Protein AF-A0A9W9IZ95-F1 (afdb_monomer_lite)

Organism: NCBI:txid2972119

Secondary structure (DSSP, 8-state):
-PPP--------PPPSS--S-PPPPTT-EEEEEEGGGHHHHHB-SSSB-HHHHHHHHHHHHHHSSPPEEEEESGGGGGEEE-TT-SSSEEEE-SSTT-SS-SEEEE-GGGGGGGGTSSS-EEEEEP-TT--S-HHHHHHHHHHHH-SS----EE-----S-TT-TT-S--GGGTTTTTTTTT-----EEEEEEEEE--SSPPPTT--HHHHGGGTTS-THHHHHHHHHHHGGG---EEEEEEEEEETT--TTTTSSHHHHHHHHHHHHHH--SEEEEEE-TT-TT-S--SS--TT-----

Sequence (300 aa):
MQLPYYTCPNTIPVPSSLKNSSPVPNDLQSISIEFSYFPDYAGNNSRPNEFSKNLLRNLKSLTGVAPKVRVGGTSKDHATYFPDQEENVKLFYQNPTDDQPIQINYRPTFFESYHTLGEIKFLHGLNMNQNSSIQQLQDSATEKACHGSFPGFMAPSFVLLDFIDSMTWTAEDLPNLGYDKDDLTKELCFHNYMRVNEPPLPPAQLDLQDFDKSHKNWDFAQQIKRAENLAYLDLPYMLGELNSIANQGVNGETDVFGDALWLVDFSLWAAVHRLQFHQGLNYRYASWQTIESKELPPTT

pLDDT: mean 77.94, std 16.83, range [34.84, 96.44]

Foldseek 3Di:
DDDDDDDPPDDDDDDPDDDPDDDQQLQQPAAEEEQLCLCLLAPFPVDGLVVNLVVQVVSCVVSVHGHAYEYHDPQQLQEDEDAPDDDQKDFACPDPPDPHGNHMYHHLRSLRSLVRNPPHAYAYEHNPPDPPPVVVVCCSCPVRNDPPDHPDYDPDDDPDDPPPVPDPDDPLCCVVVCVCVPVRDAAAEAADEQEEPDPPDDPLPPQLVVVVVPPPPGPCVVVVVVCVSCVVSVHFYEHQEYAHYHPLDDPSHQLDVSRVVVVVVCSVVSSGNHYHYYAYALRSNHPDHSDDNVPDHNDD

Structure (mmCIF, N/CA/C/O backbone):
data_AF-A0A9W9IZ95-F1
#
_entry.id   AF-A0A9W9IZ95-F1
#
loop_
_atom_site.group_PDB
_atom_site.id
_atom_site.type_symbol
_atom_site.label_atom_id
_atom_site.label_alt_id
_atom_site.label_comp_id
_atom_site.label_asym_id
_atom_site.label_entity_id
_atom_site.label_seq_id
_atom_site.pdbx_PDB_ins_code
_atom_site.Cartn_x
_atom_site.Cartn_y
_atom_site.Cartn_z
_atom_site.occupancy
_atom_site.B_iso_or_equiv
_atom_site.auth_seq_id
_atom_site.auth_comp_id
_atom_site.auth_asym_id
_atom_site.auth_atom_id
_atom_site.pdbx_PDB_model_num
ATOM 1 N N . MET A 1 1 ? -12.481 15.303 -43.414 1.00 40.97 1 MET A N 1
ATOM 2 C CA . MET A 1 1 ? -11.036 15.400 -43.128 1.00 40.97 1 MET A CA 1
ATOM 3 C C . MET A 1 1 ? -10.628 14.053 -42.553 1.00 40.97 1 MET A C 1
ATOM 5 O O . MET A 1 1 ? -11.126 13.693 -41.498 1.00 40.97 1 MET A O 1
ATOM 9 N N . GLN A 1 2 ? -9.898 13.246 -43.321 1.00 39.38 2 GLN A N 1
ATOM 10 C CA . GLN A 1 2 ? -9.546 11.867 -42.972 1.00 39.38 2 GLN A CA 1
ATOM 11 C C . GLN A 1 2 ? -8.163 11.908 -42.315 1.00 39.38 2 GLN A C 1
ATOM 13 O O . GLN A 1 2 ? -7.230 12.432 -42.921 1.00 39.38 2 GLN A O 1
ATOM 18 N N . LEU A 1 3 ? -8.056 11.464 -41.060 1.00 39.03 3 LEU A N 1
ATOM 19 C CA . LEU A 1 3 ? -6.774 11.421 -40.354 1.00 39.03 3 LEU A CA 1
ATOM 20 C C . LEU A 1 3 ? -5.816 10.486 -41.116 1.00 39.03 3 LEU A C 1
ATOM 22 O O . LEU A 1 3 ? -6.253 9.418 -41.555 1.00 39.03 3 LEU A O 1
ATOM 26 N N . PRO A 1 4 ? -4.543 10.867 -41.316 1.00 49.12 4 PRO A N 1
ATOM 27 C CA . PRO A 1 4 ? -3.592 10.018 -42.016 1.00 49.12 4 PRO A CA 1
ATOM 28 C C . PRO A 1 4 ? -3.339 8.742 -41.206 1.00 49.12 4 PRO A C 1
ATOM 30 O O . PRO A 1 4 ? -3.101 8.787 -40.000 1.00 49.12 4 PRO A O 1
ATOM 33 N N . TYR A 1 5 ? -3.389 7.596 -41.883 1.00 48.56 5 TYR A N 1
ATOM 34 C CA . TYR A 1 5 ? -2.965 6.319 -41.321 1.00 48.56 5 TYR A CA 1
ATOM 35 C C . TYR A 1 5 ? -1.455 6.376 -41.072 1.00 48.56 5 TYR A C 1
ATOM 37 O O . TYR A 1 5 ? -0.665 6.373 -42.015 1.00 48.56 5 TYR A O 1
ATOM 45 N N . TYR A 1 6 ? -1.050 6.433 -39.806 1.00 48.28 6 TYR A N 1
ATOM 46 C CA . TYR A 1 6 ? 0.344 6.242 -39.427 1.00 48.28 6 TYR A CA 1
ATOM 47 C C . TYR A 1 6 ? 0.697 4.764 -39.615 1.00 48.28 6 TYR A C 1
ATOM 49 O O . TYR A 1 6 ? 0.296 3.907 -38.832 1.00 48.28 6 TYR A O 1
ATOM 57 N N . THR A 1 7 ? 1.438 4.444 -40.673 1.00 54.19 7 THR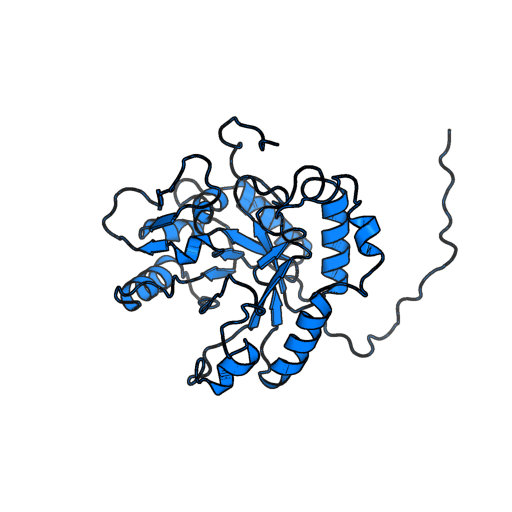 A N 1
ATOM 58 C CA . THR A 1 7 ? 2.093 3.140 -40.804 1.00 54.19 7 THR A CA 1
ATOM 59 C C . THR A 1 7 ? 3.298 3.129 -39.873 1.00 54.19 7 THR A C 1
ATOM 61 O O . THR A 1 7 ? 4.237 3.887 -40.105 1.00 54.19 7 THR A O 1
ATOM 64 N N . CYS A 1 8 ? 3.278 2.304 -38.822 1.00 56.25 8 CYS A N 1
ATOM 65 C CA . CYS A 1 8 ? 4.437 2.094 -37.953 1.00 56.25 8 CYS A CA 1
ATOM 66 C C . CYS A 1 8 ? 5.504 1.311 -38.748 1.00 56.25 8 CYS A C 1
ATOM 68 O O . CYS A 1 8 ? 5.294 0.125 -39.005 1.00 56.25 8 CYS A O 1
ATOM 70 N N . PRO A 1 9 ? 6.610 1.935 -39.207 1.00 63.16 9 PRO A N 1
ATOM 71 C CA . PRO A 1 9 ? 7.516 1.310 -40.179 1.00 63.16 9 PRO A CA 1
ATOM 72 C C . PRO A 1 9 ? 8.413 0.233 -39.559 1.00 63.16 9 PRO A C 1
ATOM 74 O O . PRO A 1 9 ? 9.017 -0.556 -40.277 1.00 63.16 9 PRO A O 1
ATOM 77 N N . ASN A 1 10 ? 8.506 0.208 -38.228 1.00 64.12 10 ASN A N 1
ATOM 78 C CA . ASN A 1 10 ? 9.440 -0.622 -37.485 1.00 64.12 10 ASN A CA 1
ATOM 79 C C . ASN A 1 10 ? 8.663 -1.577 -36.582 1.00 64.12 10 ASN A C 1
ATOM 81 O O . ASN A 1 10 ? 8.294 -1.237 -35.460 1.00 64.12 10 ASN A O 1
ATOM 85 N N . THR A 1 11 ? 8.417 -2.790 -37.065 1.00 64.44 11 THR A N 1
ATOM 86 C CA . THR A 1 11 ? 7.970 -3.882 -36.200 1.00 64.44 11 THR A CA 1
ATOM 87 C C . THR A 1 11 ? 9.149 -4.343 -35.350 1.00 64.44 11 THR A C 1
ATOM 89 O O . THR A 1 11 ? 10.143 -4.825 -35.894 1.00 64.44 11 THR A O 1
ATOM 92 N N . ILE A 1 12 ? 9.045 -4.216 -34.027 1.00 66.56 12 ILE A N 1
ATOM 93 C CA . ILE A 1 12 ? 9.986 -4.849 -33.099 1.00 66.56 12 ILE A CA 1
ATOM 94 C C . ILE A 1 12 ? 9.599 -6.335 -33.026 1.00 66.56 12 ILE A C 1
ATOM 96 O O . ILE A 1 12 ? 8.486 -6.639 -32.590 1.00 66.56 12 ILE A O 1
ATOM 100 N N . PRO A 1 13 ? 10.445 -7.272 -33.492 1.00 68.94 13 PRO A N 1
ATOM 101 C CA . PRO A 1 13 ? 10.114 -8.688 -33.448 1.00 68.94 13 PRO A CA 1
ATOM 102 C C . PRO A 1 13 ? 10.057 -9.147 -31.991 1.00 68.94 13 PRO A C 1
ATOM 104 O O . PRO A 1 13 ? 11.040 -9.033 -31.260 1.00 68.94 13 PRO A O 1
ATOM 107 N N . VAL A 1 14 ? 8.911 -9.685 -31.572 1.00 68.81 14 VAL A N 1
ATOM 108 C CA . VAL A 1 14 ? 8.784 -10.330 -30.262 1.00 68.81 14 VAL A CA 1
ATOM 109 C C . VAL A 1 14 ? 9.614 -11.618 -30.301 1.00 68.81 14 VAL A C 1
ATOM 111 O O . VAL A 1 14 ? 9.361 -12.464 -31.166 1.00 68.81 14 VAL A O 1
ATOM 114 N N . PRO A 1 15 ? 10.620 -11.790 -29.423 1.00 70.62 15 PRO A N 1
ATOM 115 C CA . PRO A 1 15 ? 11.413 -13.010 -29.391 1.00 70.62 15 PRO A CA 1
ATOM 116 C C . PRO A 1 15 ? 10.514 -14.234 -29.184 1.00 70.62 15 PRO A C 1
ATOM 118 O O . PRO A 1 15 ? 9.674 -14.250 -28.290 1.00 70.62 15 PRO A O 1
ATOM 121 N N . SER A 1 16 ? 10.713 -15.285 -29.980 1.00 71.88 16 SER A N 1
ATOM 122 C CA . SER A 1 16 ? 9.948 -16.539 -29.870 1.00 71.88 16 SER A CA 1
ATOM 123 C C . SER A 1 16 ? 10.271 -17.349 -28.608 1.00 71.88 16 SER A C 1
ATOM 125 O O . SER A 1 16 ? 9.578 -18.313 -28.295 1.00 71.88 16 SER A O 1
ATOM 127 N N . SER A 1 17 ? 11.325 -16.967 -27.885 1.00 67.62 17 SER A N 1
ATOM 128 C CA . SER A 1 17 ? 11.739 -17.563 -26.619 1.00 67.62 17 SER A CA 1
ATOM 129 C C . SER A 1 17 ? 12.183 -16.469 -25.655 1.00 67.62 17 SER A C 1
ATOM 131 O O . SER A 1 17 ? 13.046 -15.658 -26.008 1.00 67.62 17 SER A O 1
ATOM 133 N N . LEU A 1 18 ? 11.653 -16.493 -24.433 1.00 63.94 18 LEU A N 1
ATOM 134 C CA . LEU A 1 18 ? 12.140 -15.668 -23.333 1.00 63.94 18 LEU A CA 1
ATOM 135 C C . LEU A 1 18 ? 13.576 -16.094 -23.005 1.00 63.94 18 LEU A C 1
ATOM 137 O O . LEU A 1 18 ? 13.821 -17.244 -22.642 1.00 63.94 18 LEU A O 1
ATOM 141 N N . LYS A 1 19 ? 14.539 -15.186 -23.165 1.00 58.09 19 LYS A N 1
ATOM 142 C CA . LYS A 1 19 ? 15.903 -15.381 -22.667 1.00 58.09 19 LYS A CA 1
ATOM 143 C C . LYS A 1 19 ? 16.041 -14.541 -21.400 1.00 58.09 19 LYS A C 1
ATOM 145 O O . LYS A 1 19 ? 16.017 -13.322 -21.489 1.00 58.09 19 LYS A O 1
ATOM 150 N N . ASN A 1 20 ? 16.189 -15.203 -20.254 1.00 68.19 20 ASN A N 1
ATOM 151 C CA . ASN A 1 20 ? 16.540 -14.598 -18.961 1.00 68.19 20 ASN A CA 1
ATOM 152 C C . ASN A 1 20 ? 15.495 -13.657 -18.318 1.00 68.19 20 ASN A C 1
ATOM 154 O O . ASN A 1 20 ? 15.885 -12.706 -17.650 1.00 68.19 20 ASN A O 1
ATOM 158 N N . SER A 1 21 ? 14.190 -13.908 -18.470 1.00 69.69 21 SER A N 1
ATOM 159 C CA . SER A 1 21 ? 13.146 -13.122 -17.787 1.00 69.69 21 SER A CA 1
ATOM 160 C C . SER A 1 21 ? 12.197 -14.004 -16.979 1.00 69.69 21 SER A C 1
ATOM 162 O O . SER A 1 21 ? 11.698 -15.008 -17.496 1.00 69.69 21 SER A O 1
ATOM 164 N N . SER A 1 22 ? 11.897 -13.595 -15.749 1.00 76.38 22 SER A N 1
ATOM 165 C CA . SER A 1 22 ? 10.848 -14.211 -14.936 1.00 76.38 22 SER A CA 1
ATOM 166 C C . SER A 1 22 ? 9.458 -13.794 -15.431 1.00 76.38 22 SER A C 1
ATOM 168 O O . SER A 1 22 ? 9.299 -12.675 -15.926 1.00 76.38 22 SER A O 1
ATOM 170 N N . PRO A 1 23 ? 8.434 -14.655 -15.307 1.00 84.12 23 PRO A N 1
ATOM 171 C CA . PRO A 1 23 ? 7.055 -14.248 -15.543 1.00 84.12 23 PRO A CA 1
ATOM 172 C C . PRO A 1 23 ? 6.659 -13.111 -14.600 1.00 84.12 23 PRO A C 1
ATOM 174 O O . PRO A 1 23 ? 6.890 -13.196 -13.393 1.00 84.12 23 PRO A O 1
ATOM 177 N N . VAL A 1 24 ? 6.029 -12.073 -15.147 1.00 87.94 24 VAL A N 1
ATOM 178 C CA . VAL A 1 24 ? 5.420 -11.009 -14.345 1.00 87.94 24 VAL A CA 1
ATOM 179 C C . VAL A 1 24 ? 4.176 -11.578 -13.651 1.00 87.94 24 VAL A C 1
ATOM 181 O O . VAL A 1 24 ? 3.313 -12.127 -14.343 1.00 87.94 24 VAL A O 1
ATOM 184 N N . PRO A 1 25 ? 4.051 -11.477 -12.316 1.00 90.81 25 PRO A N 1
ATOM 185 C CA . PRO A 1 25 ? 2.865 -11.952 -11.612 1.00 90.81 25 PRO A CA 1
ATOM 186 C C . PRO A 1 25 ? 1.595 -11.221 -12.061 1.00 90.81 25 PRO A C 1
ATOM 188 O O . PRO A 1 25 ? 1.593 -10.006 -12.257 1.00 90.81 25 PRO A O 1
ATOM 191 N N . ASN A 1 26 ? 0.479 -11.946 -12.167 1.00 92.81 26 ASN A N 1
ATOM 192 C CA . ASN A 1 26 ? -0.814 -11.371 -12.570 1.00 92.81 26 ASN A CA 1
ATOM 193 C C . ASN A 1 26 ? -1.348 -10.323 -11.577 1.00 92.81 26 ASN A C 1
ATOM 195 O O . ASN A 1 26 ? -2.236 -9.542 -11.903 1.00 92.81 26 ASN A O 1
ATOM 199 N N . ASP A 1 27 ? -0.818 -10.308 -10.361 1.00 92.50 27 ASP A N 1
ATOM 200 C CA . ASP A 1 27 ? -1.132 -9.358 -9.306 1.00 92.50 27 ASP A CA 1
ATOM 201 C C . ASP A 1 27 ? 0.012 -8.355 -9.054 1.00 92.50 27 ASP A C 1
ATOM 203 O O . ASP A 1 27 ? 0.060 -7.747 -7.979 1.00 92.50 27 ASP A O 1
ATOM 207 N N . LEU A 1 28 ? 0.892 -8.145 -10.055 1.00 94.00 28 LEU A N 1
ATOM 208 C CA . LEU A 1 28 ? 1.919 -7.092 -10.064 1.00 94.00 28 LEU A CA 1
ATOM 209 C C . LEU A 1 28 ? 1.314 -5.761 -9.614 1.00 94.00 28 LEU A C 1
ATOM 211 O O . LEU A 1 28 ? 1.854 -5.113 -8.724 1.00 94.00 28 LEU A O 1
ATOM 215 N N . GLN A 1 29 ? 0.176 -5.395 -10.208 1.00 93.75 29 GLN A N 1
ATOM 216 C CA . GLN A 1 29 ? -0.601 -4.220 -9.834 1.00 93.75 29 GLN A CA 1
ATOM 217 C C . GLN A 1 29 ? -1.400 -4.515 -8.568 1.00 93.75 29 GLN A C 1
ATOM 219 O O . GLN A 1 29 ? -2.372 -5.270 -8.581 1.00 93.75 29 GLN A O 1
ATOM 224 N N . SER A 1 30 ? -0.969 -3.932 -7.461 1.00 95.44 30 SER A N 1
ATOM 225 C CA . SER A 1 30 ? -1.592 -4.042 -6.148 1.00 95.44 30 SER A CA 1
ATOM 226 C C . SER A 1 30 ? -1.729 -2.649 -5.522 1.00 95.44 30 SER A C 1
ATOM 228 O O . SER A 1 30 ? -1.262 -1.654 -6.076 1.00 95.44 30 SER A O 1
ATOM 230 N N . ILE A 1 31 ? -2.398 -2.559 -4.374 1.00 95.94 31 ILE A N 1
ATOM 231 C CA . ILE A 1 31 ? -2.765 -1.275 -3.765 1.00 95.94 31 ILE A CA 1
ATOM 232 C C . ILE A 1 31 ? -2.175 -1.168 -2.359 1.00 95.94 31 ILE A C 1
ATOM 234 O O . ILE A 1 31 ? -2.140 -2.145 -1.613 1.00 95.94 31 ILE A O 1
ATOM 238 N N . SER A 1 32 ? -1.741 0.031 -1.987 1.00 96.44 32 SER A N 1
ATOM 239 C CA . SER A 1 32 ? -1.389 0.405 -0.618 1.00 96.44 32 SER A CA 1
ATOM 240 C C . SER A 1 32 ? -2.342 1.508 -0.156 1.00 96.44 32 SER A C 1
ATOM 242 O O . SER A 1 32 ? -2.584 2.443 -0.902 1.00 96.44 32 SER A O 1
ATOM 244 N N . ILE A 1 33 ? -2.915 1.407 1.039 1.00 95.81 33 ILE A N 1
ATOM 245 C CA . ILE A 1 33 ? -3.888 2.357 1.591 1.00 95.81 33 ILE A CA 1
ATOM 246 C C . ILE A 1 33 ? -3.366 2.855 2.938 1.00 95.81 33 ILE A C 1
ATOM 248 O O . ILE A 1 33 ? -2.926 2.061 3.776 1.00 95.81 33 ILE A O 1
ATOM 252 N N . GLU A 1 34 ? -3.417 4.168 3.137 1.00 93.50 34 GLU A N 1
ATOM 253 C CA . GLU A 1 34 ? -3.138 4.816 4.419 1.00 93.50 34 GLU A CA 1
ATOM 254 C C . GLU A 1 34 ? -4.033 4.233 5.534 1.00 93.50 34 GLU A C 1
ATOM 256 O O . GLU A 1 34 ? -5.249 4.103 5.377 1.00 93.50 34 GLU A O 1
ATOM 261 N N . PHE A 1 35 ? -3.442 3.871 6.671 1.00 93.31 35 PHE A N 1
ATOM 262 C CA . PHE A 1 35 ? -4.102 3.174 7.776 1.00 93.31 35 PHE A CA 1
ATOM 263 C C . PHE A 1 35 ? -5.296 3.971 8.299 1.00 93.31 35 PHE A C 1
ATOM 265 O O . PHE A 1 35 ? -6.367 3.400 8.513 1.00 93.31 35 PHE A O 1
ATOM 272 N N . SER A 1 36 ? -5.127 5.288 8.464 1.00 91.56 36 SER A N 1
ATOM 273 C CA . SER A 1 36 ? -6.182 6.209 8.910 1.00 91.56 36 SER A CA 1
ATOM 274 C C . SER A 1 36 ? -7.424 6.181 8.016 1.00 91.56 36 SER A C 1
ATOM 276 O O . SER A 1 36 ? -8.533 6.319 8.528 1.00 91.56 36 SER A O 1
ATOM 278 N N . TYR A 1 37 ? -7.241 5.963 6.711 1.00 92.94 37 TYR A N 1
ATOM 279 C CA . TYR A 1 37 ? -8.291 6.039 5.695 1.00 92.94 37 TYR A CA 1
ATOM 280 C C . TYR A 1 37 ? -8.810 4.670 5.249 1.00 92.94 37 TYR A C 1
ATOM 282 O O . TYR A 1 37 ? -9.738 4.587 4.444 1.00 92.94 37 TYR A O 1
ATOM 290 N N . PHE A 1 38 ? -8.257 3.568 5.761 1.00 95.06 38 PHE A N 1
ATOM 291 C CA . PHE A 1 38 ? -8.682 2.234 5.342 1.00 95.06 38 PHE A CA 1
ATOM 292 C C . PHE A 1 38 ? -10.191 1.974 5.538 1.00 95.06 38 PHE A C 1
ATOM 294 O O . PHE A 1 38 ? -10.817 1.478 4.596 1.00 95.06 38 PHE A O 1
ATOM 301 N N . PRO A 1 39 ? -10.827 2.365 6.663 1.00 94.00 39 PRO A N 1
ATOM 302 C CA . PRO A 1 39 ? -12.274 2.225 6.816 1.00 94.00 39 PRO A CA 1
ATOM 303 C C . PRO A 1 39 ? -13.094 3.075 5.840 1.00 94.00 39 PRO A C 1
ATOM 305 O O . PRO A 1 39 ? -14.204 2.678 5.499 1.00 94.00 39 PRO A O 1
ATOM 308 N N . ASP A 1 40 ? -12.576 4.203 5.349 1.00 93.56 40 ASP A N 1
ATOM 309 C CA . ASP A 1 40 ? -13.249 4.991 4.307 1.00 93.56 40 ASP A CA 1
ATOM 310 C C . ASP A 1 40 ? -13.192 4.266 2.955 1.00 93.56 40 ASP A C 1
ATOM 312 O O . ASP A 1 40 ? -14.168 4.220 2.200 1.00 93.56 40 ASP A O 1
ATOM 316 N N . TYR A 1 41 ? -12.047 3.644 2.658 1.00 95.25 41 TYR A N 1
ATOM 317 C CA . TYR A 1 41 ? -11.854 2.854 1.444 1.00 95.25 41 TYR A CA 1
ATOM 318 C C . TYR A 1 41 ? -12.656 1.559 1.433 1.00 95.25 41 TYR A C 1
ATOM 320 O O . TYR A 1 41 ? -13.194 1.191 0.390 1.00 95.25 41 TYR A O 1
ATOM 328 N N . ALA A 1 42 ? -12.747 0.870 2.563 1.00 95.19 42 ALA A N 1
ATOM 329 C CA . ALA A 1 42 ? -13.352 -0.450 2.654 1.00 95.19 42 ALA A CA 1
ATOM 330 C C . ALA A 1 42 ? -14.805 -0.428 3.154 1.00 95.19 42 ALA A C 1
ATOM 332 O O . ALA A 1 42 ? -15.601 -1.302 2.796 1.00 95.19 42 ALA A O 1
ATOM 333 N N . GLY A 1 43 ? -15.184 0.564 3.954 1.00 93.31 43 GLY A N 1
ATOM 334 C CA . GLY A 1 43 ? -16.422 0.540 4.724 1.00 93.31 43 GLY A CA 1
ATOM 335 C C . GLY A 1 43 ? -16.366 -0.473 5.871 1.00 93.31 43 GLY A C 1
ATOM 336 O O . GLY A 1 43 ? -15.299 -0.872 6.325 1.00 93.31 43 GLY A O 1
ATOM 337 N N . ASN A 1 44 ? -17.533 -0.907 6.342 1.00 92.19 44 ASN A N 1
ATOM 338 C CA . ASN A 1 44 ? -17.665 -1.916 7.401 1.00 92.19 44 ASN A CA 1
ATOM 339 C C . ASN A 1 44 ? -18.712 -2.978 7.033 1.00 92.19 44 ASN A C 1
ATOM 341 O O . ASN A 1 44 ? -19.337 -2.884 5.977 1.00 92.19 44 ASN A O 1
ATOM 345 N N . ASN A 1 45 ? -18.948 -3.968 7.898 1.00 91.06 45 ASN A N 1
ATOM 346 C CA . ASN A 1 45 ? -19.844 -5.088 7.578 1.00 91.06 45 ASN A CA 1
ATOM 347 C C . ASN A 1 45 ? -21.284 -4.651 7.257 1.00 91.06 45 ASN A C 1
ATOM 349 O O . ASN A 1 45 ? -21.963 -5.293 6.459 1.00 91.06 45 ASN A O 1
ATOM 353 N N . SER A 1 46 ? -21.757 -3.563 7.870 1.00 94.12 46 SER A N 1
ATOM 354 C CA . SER A 1 46 ? -23.114 -3.041 7.644 1.00 94.12 46 SER A CA 1
ATOM 355 C C . SER A 1 46 ? -23.202 -2.094 6.445 1.00 94.12 46 SER A C 1
ATOM 357 O O . SER A 1 46 ? -24.267 -1.949 5.848 1.00 94.12 46 SER A O 1
ATOM 359 N N . ARG A 1 47 ? -22.104 -1.408 6.114 1.00 92.56 47 ARG A N 1
ATOM 360 C CA . ARG A 1 47 ? -22.004 -0.434 5.020 1.00 92.56 47 ARG A CA 1
ATOM 361 C C . ARG A 1 47 ? -20.671 -0.624 4.288 1.00 92.56 47 ARG A C 1
ATOM 363 O O . ARG A 1 47 ? -19.761 0.186 4.479 1.00 92.56 47 ARG A O 1
ATOM 370 N N . PRO A 1 48 ? -20.523 -1.703 3.501 1.00 93.62 48 PRO A N 1
ATOM 371 C CA . PRO A 1 48 ? -19.321 -1.920 2.709 1.00 93.62 48 PRO A CA 1
ATOM 372 C C . PRO A 1 48 ? -19.203 -0.848 1.621 1.00 93.62 48 PRO A C 1
ATOM 374 O O . PRO A 1 48 ? -20.207 -0.403 1.058 1.00 93.62 48 PRO A O 1
ATOM 377 N N . ASN A 1 49 ? -17.976 -0.449 1.290 1.00 94.06 49 ASN A N 1
ATOM 378 C CA . ASN A 1 49 ? -17.734 0.443 0.163 1.00 94.06 49 ASN A CA 1
ATOM 379 C C . ASN A 1 49 ? -17.795 -0.354 -1.152 1.00 94.06 49 ASN A C 1
ATOM 381 O O . ASN A 1 49 ? -16.801 -0.908 -1.631 1.00 94.06 49 ASN A O 1
ATOM 385 N N . GLU A 1 50 ? -18.992 -0.430 -1.735 1.00 93.50 50 GLU A N 1
ATOM 386 C CA . GLU A 1 50 ? -19.224 -1.189 -2.968 1.00 93.50 50 GLU A CA 1
ATOM 387 C C . GLU A 1 50 ? -18.460 -0.616 -4.173 1.00 93.50 50 GLU A C 1
ATOM 389 O O . GLU A 1 50 ? -18.121 -1.368 -5.085 1.00 93.50 50 GLU A O 1
ATOM 394 N N . PHE A 1 51 ? -18.11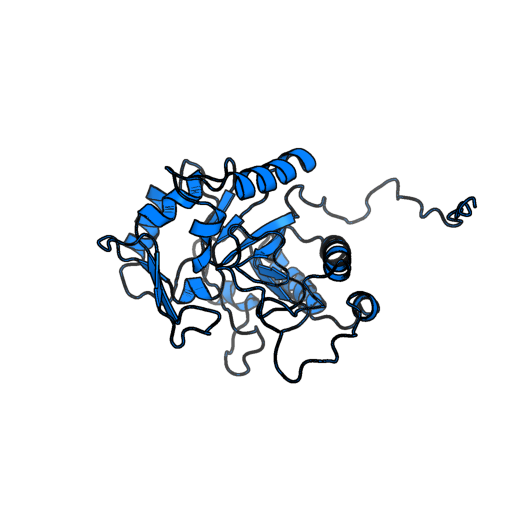8 0.676 -4.173 1.00 92.62 51 PHE A N 1
ATOM 395 C CA . PHE A 1 51 ? -17.307 1.271 -5.235 1.00 92.62 51 PHE A CA 1
ATOM 396 C C . PHE A 1 51 ? -15.880 0.707 -5.235 1.00 92.62 51 PHE A C 1
ATOM 398 O O . PHE A 1 51 ? -15.465 0.114 -6.234 1.00 92.62 51 PHE A O 1
ATOM 405 N N . SER A 1 52 ? -15.171 0.778 -4.103 1.00 94.81 52 SER A N 1
ATOM 406 C CA . SER A 1 52 ? -13.826 0.196 -3.963 1.00 94.81 52 SER A CA 1
ATOM 407 C C . SER A 1 52 ? -13.821 -1.306 -4.241 1.00 94.81 52 SER A C 1
ATOM 409 O O . SER A 1 52 ? -12.969 -1.816 -4.969 1.00 94.81 52 SER A O 1
ATOM 411 N N . LYS A 1 53 ? -14.812 -2.033 -3.715 1.00 94.75 53 LYS A N 1
ATOM 412 C CA . LYS A 1 53 ? -14.966 -3.474 -3.949 1.00 94.75 53 LYS A CA 1
ATOM 413 C C . LYS A 1 53 ? -15.140 -3.804 -5.433 1.00 94.75 53 LYS A C 1
ATOM 415 O O . LYS A 1 53 ? -14.543 -4.762 -5.924 1.00 94.75 53 LYS A O 1
ATOM 420 N N . ASN A 1 54 ? -15.942 -3.026 -6.163 1.00 94.81 54 ASN A N 1
ATOM 421 C CA . ASN A 1 54 ? -16.145 -3.220 -7.598 1.00 94.81 54 ASN A CA 1
ATOM 422 C C . ASN A 1 54 ? -14.874 -2.910 -8.402 1.00 94.81 54 ASN A C 1
ATOM 424 O O . ASN A 1 54 ? -14.540 -3.678 -9.303 1.00 94.81 54 ASN A O 1
ATOM 428 N N . LEU A 1 55 ? -14.132 -1.856 -8.048 1.00 93.88 55 LEU A N 1
ATOM 429 C CA . LEU A 1 55 ? -12.846 -1.532 -8.678 1.00 93.88 55 LEU A CA 1
ATOM 430 C C . LEU A 1 55 ? -11.833 -2.675 -8.531 1.00 93.88 55 LEU A C 1
ATOM 432 O O . LEU A 1 55 ? -11.289 -3.156 -9.526 1.00 93.88 55 LEU A O 1
ATOM 436 N N . LEU A 1 56 ? -11.636 -3.177 -7.310 1.00 94.69 56 LEU A N 1
ATOM 437 C CA . LEU A 1 56 ? -10.707 -4.282 -7.060 1.00 94.69 56 LEU A CA 1
ATOM 438 C C . LEU A 1 56 ? -11.164 -5.587 -7.737 1.00 94.69 56 LEU A C 1
ATOM 440 O O . LEU A 1 56 ? -10.342 -6.349 -8.252 1.00 94.69 56 LEU A O 1
ATOM 444 N N . ARG A 1 57 ? -12.481 -5.836 -7.813 1.00 95.56 57 ARG A N 1
ATOM 445 C CA . ARG A 1 57 ? -13.036 -6.974 -8.565 1.00 95.56 57 ARG A CA 1
ATOM 446 C C . ARG A 1 57 ? -12.775 -6.858 -10.069 1.00 95.56 57 ARG A C 1
ATOM 448 O O . ARG A 1 57 ? -12.538 -7.881 -10.716 1.00 95.56 57 ARG A O 1
ATOM 455 N N . ASN A 1 58 ? -12.800 -5.652 -10.632 1.00 95.00 58 ASN A N 1
ATOM 456 C CA . ASN A 1 58 ? -12.485 -5.444 -12.046 1.00 95.00 58 ASN A CA 1
ATOM 457 C C . ASN A 1 58 ? -11.026 -5.807 -12.342 1.00 95.00 58 ASN A C 1
ATOM 459 O O . ASN A 1 58 ? -10.777 -6.505 -13.322 1.00 95.00 58 ASN A O 1
ATOM 463 N N . LEU A 1 59 ? -10.086 -5.449 -11.458 1.00 93.31 59 LEU A N 1
ATOM 464 C CA . LEU A 1 59 ? -8.686 -5.877 -11.578 1.00 93.31 59 LEU A CA 1
ATOM 465 C C . LEU A 1 59 ? -8.564 -7.407 -11.575 1.00 93.31 59 LEU A C 1
ATOM 467 O O . LEU A 1 59 ? -7.986 -7.964 -12.504 1.00 93.31 59 LEU A O 1
ATOM 471 N N . LYS A 1 60 ? -9.213 -8.097 -10.622 1.00 95.31 60 LYS A N 1
ATOM 472 C CA . LYS A 1 60 ? -9.273 -9.574 -10.607 1.00 95.31 60 LYS A CA 1
ATOM 473 C C . LYS A 1 60 ? -9.826 -10.143 -11.915 1.00 95.31 60 LYS A C 1
ATOM 475 O O . LYS A 1 60 ? -9.334 -11.154 -12.403 1.00 95.31 60 LYS A O 1
ATOM 480 N N . SER A 1 61 ? -10.864 -9.522 -12.469 1.00 96.38 61 SER A N 1
ATOM 481 C CA . SER A 1 61 ? -11.509 -9.995 -13.701 1.00 96.38 61 SER A CA 1
ATOM 482 C C . SER A 1 61 ? -10.603 -9.838 -14.925 1.00 96.38 61 SER A C 1
ATOM 484 O O . SER A 1 61 ? -10.676 -10.653 -15.839 1.00 96.38 61 SER A O 1
ATOM 486 N N . LEU A 1 62 ? -9.740 -8.817 -14.931 1.00 94.81 62 LEU A N 1
ATOM 487 C CA . LEU A 1 62 ? -8.786 -8.550 -16.009 1.00 94.81 62 LEU A CA 1
ATOM 488 C C . LEU A 1 62 ? -7.537 -9.433 -15.924 1.00 94.81 62 LEU A C 1
ATOM 490 O O . LEU A 1 62 ? -7.061 -9.909 -16.951 1.00 94.81 62 LEU A O 1
ATOM 494 N N . THR A 1 63 ? -7.003 -9.659 -14.724 1.00 93.94 63 THR A N 1
ATOM 495 C CA . THR A 1 63 ? -5.724 -10.368 -14.540 1.00 93.94 63 THR A CA 1
ATOM 496 C C . THR A 1 63 ? -5.889 -11.829 -14.108 1.00 93.94 63 THR A C 1
ATOM 498 O O . THR A 1 63 ? -4.928 -12.599 -14.089 1.00 93.94 63 THR A O 1
ATOM 501 N N . GLY A 1 64 ? -7.103 -12.240 -13.738 1.00 95.31 64 GLY A N 1
ATOM 502 C CA . GLY A 1 64 ? -7.416 -13.563 -13.197 1.00 95.31 64 GLY A CA 1
ATOM 503 C C . GLY A 1 64 ? -7.047 -13.750 -11.720 1.00 95.31 64 GLY A C 1
ATOM 504 O O . GLY A 1 64 ? -7.446 -14.749 -11.123 1.00 95.31 64 GLY A O 1
ATOM 505 N N . VAL A 1 65 ? -6.326 -12.803 -11.106 1.00 94.44 65 VAL A N 1
ATOM 506 C CA . VAL A 1 65 ? -5.895 -12.858 -9.701 1.00 94.44 65 VAL A CA 1
ATOM 507 C C . VAL A 1 65 ? -6.242 -11.541 -9.017 1.00 94.44 65 VAL A C 1
ATOM 509 O O . VAL A 1 65 ? -6.033 -10.466 -9.566 1.00 94.44 65 VAL A O 1
ATOM 512 N N . ALA A 1 66 ? -6.802 -11.611 -7.811 1.00 94.44 66 ALA A N 1
ATOM 513 C CA . ALA A 1 66 ? -7.096 -10.410 -7.040 1.00 94.44 66 ALA A CA 1
ATOM 514 C C . ALA A 1 66 ? -5.808 -9.656 -6.666 1.00 94.44 66 ALA A C 1
ATOM 516 O O . ALA A 1 66 ? -4.832 -10.304 -6.277 1.00 94.44 66 ALA A O 1
ATOM 517 N N . PRO A 1 67 ? -5.802 -8.310 -6.715 1.00 94.62 67 PRO A N 1
ATOM 518 C CA . PRO A 1 67 ? -4.691 -7.542 -6.171 1.00 94.62 67 PRO A CA 1
ATOM 519 C C . PRO A 1 67 ? -4.563 -7.791 -4.662 1.00 94.62 67 PRO A C 1
ATOM 521 O O . PRO A 1 67 ? -5.537 -8.132 -3.980 1.00 94.62 67 PRO A O 1
ATOM 524 N N . LYS A 1 68 ? -3.363 -7.571 -4.120 1.00 93.25 68 LYS A N 1
ATOM 525 C CA . LYS A 1 68 ? -3.180 -7.461 -2.668 1.00 93.25 68 LYS A CA 1
ATOM 526 C C . LYS A 1 68 ? -3.421 -6.020 -2.222 1.00 93.25 68 LYS A C 1
ATOM 528 O O . LYS A 1 68 ? -3.148 -5.084 -2.974 1.00 93.25 68 LYS A O 1
ATOM 533 N N . VAL A 1 69 ? -3.895 -5.849 -0.990 1.00 94.19 69 VAL A N 1
ATOM 534 C CA . VAL A 1 69 ? -4.061 -4.534 -0.357 1.00 94.19 69 VAL A CA 1
ATOM 535 C C . VAL A 1 69 ? -3.168 -4.439 0.872 1.00 94.19 69 VAL A C 1
ATOM 537 O O . VAL A 1 69 ? -3.334 -5.187 1.831 1.00 94.19 69 VAL A O 1
ATOM 540 N N . ARG A 1 70 ? -2.226 -3.503 0.876 1.00 93.88 70 ARG A N 1
ATOM 541 C CA . ARG A 1 70 ? -1.437 -3.168 2.063 1.00 93.88 70 ARG A CA 1
ATOM 542 C C . ARG A 1 70 ? -2.102 -2.026 2.815 1.00 93.88 70 ARG A C 1
ATOM 544 O O . ARG A 1 70 ? -2.470 -1.034 2.207 1.00 93.88 70 ARG A O 1
ATOM 551 N N . VAL A 1 71 ? -2.253 -2.162 4.126 1.00 93.12 71 VAL A N 1
ATOM 552 C CA . VAL A 1 71 ? -2.817 -1.140 5.017 1.00 93.12 71 VAL A CA 1
ATOM 553 C C . VAL A 1 71 ? -1.697 -0.646 5.921 1.00 93.12 71 VAL A C 1
ATOM 555 O O . VAL A 1 71 ? -1.167 -1.417 6.723 1.00 93.12 71 VAL A O 1
ATOM 558 N N . GLY A 1 72 ? -1.287 0.609 5.756 1.00 91.19 72 GLY A N 1
ATOM 559 C CA . GLY A 1 72 ? -0.081 1.134 6.394 1.00 91.19 72 GLY A CA 1
ATOM 560 C C . GLY A 1 72 ? 0.091 2.636 6.203 1.00 91.19 72 GLY A C 1
ATOM 561 O O . GLY A 1 72 ? -0.790 3.396 6.566 1.00 91.19 72 GLY A O 1
ATOM 562 N N . GLY A 1 73 ? 1.225 3.062 5.659 1.00 88.12 73 GLY A N 1
ATOM 563 C CA . GLY A 1 73 ? 1.592 4.470 5.539 1.00 88.12 73 GLY A CA 1
ATOM 564 C C . GLY A 1 73 ? 2.115 5.009 6.862 1.00 88.12 73 GLY A C 1
ATOM 565 O O . GLY A 1 73 ? 2.193 4.277 7.856 1.00 88.12 73 GLY A O 1
ATOM 566 N N . THR A 1 74 ? 2.492 6.281 6.869 1.00 85.19 74 THR A N 1
ATOM 567 C CA . THR A 1 74 ? 3.013 6.955 8.064 1.00 85.19 74 THR A CA 1
ATOM 568 C C . THR A 1 74 ? 1.996 6.943 9.203 1.00 85.19 74 THR A C 1
ATOM 570 O O . THR A 1 74 ? 2.362 6.797 10.366 1.00 85.19 74 THR A O 1
ATOM 573 N N . SER A 1 75 ? 0.698 7.021 8.890 1.00 86.62 75 SER A N 1
ATOM 574 C CA . SER A 1 75 ? -0.374 7.069 9.891 1.00 86.62 75 SER A CA 1
ATOM 575 C C . SER A 1 75 ? -0.407 5.845 10.813 1.00 86.62 75 SER A C 1
ATOM 577 O O . SER A 1 75 ? -0.769 5.955 11.987 1.00 86.62 75 SER A O 1
ATOM 579 N N . LYS A 1 76 ? 0.028 4.679 10.323 1.00 86.12 76 LYS A N 1
ATOM 580 C CA . LYS A 1 76 ? 0.145 3.459 11.127 1.00 86.12 76 LYS A CA 1
ATOM 581 C C . LYS A 1 76 ? 1.093 3.645 12.311 1.00 86.12 76 LYS A C 1
ATOM 583 O O . LYS A 1 76 ? 0.797 3.135 13.385 1.00 86.12 76 LYS A O 1
ATOM 588 N N . ASP A 1 77 ? 2.189 4.384 12.164 1.00 82.44 77 ASP A N 1
ATOM 589 C CA . ASP A 1 77 ? 3.165 4.568 13.249 1.00 82.44 77 ASP A CA 1
ATOM 590 C C . ASP A 1 77 ? 2.591 5.425 14.398 1.00 82.44 77 ASP A C 1
ATOM 592 O O . ASP A 1 77 ? 3.099 5.428 15.521 1.00 82.44 77 ASP A O 1
ATOM 596 N N . HIS A 1 78 ? 1.455 6.086 14.154 1.00 85.31 78 HIS A N 1
ATOM 597 C CA . HIS A 1 78 ? 0.684 6.847 15.137 1.00 85.31 78 HIS A CA 1
ATOM 598 C C . HIS A 1 78 ? -0.557 6.086 15.645 1.00 85.31 78 HIS A C 1
ATOM 600 O O . HIS A 1 78 ? -1.313 6.611 16.468 1.00 85.31 78 HIS A O 1
ATOM 606 N N . ALA A 1 79 ? -0.787 4.854 15.176 1.00 87.38 79 ALA A N 1
ATOM 607 C CA . ALA A 1 79 ? -1.988 4.081 15.472 1.00 87.38 79 ALA A CA 1
ATOM 608 C C . ALA A 1 79 ? -1.882 3.272 16.764 1.00 87.38 79 ALA A C 1
ATOM 610 O O . ALA A 1 79 ? -1.003 2.428 16.917 1.00 87.38 79 ALA A O 1
ATOM 611 N N . THR A 1 80 ? -2.828 3.508 17.672 1.00 86.06 80 THR A N 1
ATOM 612 C CA . THR A 1 80 ? -2.945 2.869 18.980 1.00 86.06 80 THR A CA 1
ATOM 613 C C . THR A 1 80 ? -4.260 2.135 19.133 1.00 86.06 80 THR A C 1
ATOM 615 O O . THR A 1 80 ? -5.326 2.682 18.853 1.00 86.06 80 THR A O 1
ATOM 618 N N . TYR A 1 81 ? -4.194 0.894 19.607 1.00 85.00 81 TYR A N 1
ATOM 619 C CA . TYR A 1 81 ? -5.392 0.093 19.819 1.00 85.00 81 TYR A CA 1
ATOM 620 C C . TYR A 1 81 ? -6.025 0.355 21.183 1.00 85.00 81 TYR A C 1
ATOM 622 O O . TYR A 1 81 ? -5.400 0.161 22.224 1.00 85.00 81 TYR A O 1
ATOM 630 N N . PHE A 1 82 ? -7.291 0.759 21.161 1.00 86.00 82 PHE A N 1
ATOM 631 C CA . PHE A 1 82 ? -8.118 1.021 22.331 1.00 86.00 82 PHE A CA 1
ATOM 632 C C . PHE A 1 82 ? -9.452 0.279 22.180 1.00 86.00 82 PHE A C 1
ATOM 634 O O . PHE A 1 82 ? -10.373 0.794 21.546 1.00 86.00 82 PHE A O 1
ATOM 641 N N . PRO A 1 83 ? -9.593 -0.941 22.730 1.00 82.50 83 PRO A N 1
ATOM 642 C CA . PRO A 1 83 ? -10.752 -1.787 22.445 1.00 82.50 83 PRO A CA 1
ATOM 643 C C . PRO A 1 83 ? -12.083 -1.233 22.967 1.00 82.50 83 PRO A C 1
ATOM 645 O O . PRO A 1 83 ? -13.125 -1.431 22.330 1.00 82.50 83 PRO A O 1
ATOM 648 N N . ASP A 1 84 ? -12.027 -0.500 24.079 1.00 85.94 84 ASP A N 1
ATOM 649 C CA . ASP A 1 84 ? -13.196 -0.004 24.808 1.00 85.94 84 ASP A CA 1
ATOM 650 C C . ASP A 1 84 ? -13.676 1.379 24.345 1.00 85.94 84 ASP A C 1
ATOM 652 O O . ASP A 1 84 ? -14.677 1.883 24.854 1.00 85.94 84 ASP A O 1
ATOM 656 N N . GLN A 1 85 ? -12.993 2.016 23.385 1.00 89.81 85 GLN A N 1
ATOM 657 C CA . GLN A 1 85 ? -13.462 3.298 22.856 1.00 89.81 85 GLN A CA 1
ATOM 658 C C . GLN A 1 85 ? -14.764 3.128 22.055 1.00 89.81 85 GLN A C 1
ATOM 660 O O . GLN A 1 85 ? -15.041 2.066 21.493 1.00 89.81 85 GLN A O 1
ATOM 665 N N . GLU A 1 86 ? -15.548 4.199 21.945 1.00 90.44 86 GLU A N 1
ATOM 666 C CA . GLU A 1 86 ? -16.810 4.176 21.196 1.00 90.44 86 GLU A CA 1
ATOM 667 C C . GLU A 1 86 ? -16.584 4.242 19.678 1.00 90.44 86 GLU A C 1
ATOM 669 O O . GLU A 1 86 ? -17.092 3.406 18.924 1.00 90.44 86 GLU A O 1
ATOM 674 N N . GLU A 1 87 ? -15.796 5.222 19.233 1.00 91.00 87 GLU A N 1
ATOM 675 C CA . GLU A 1 87 ? -15.546 5.516 17.820 1.00 91.00 87 GLU A CA 1
ATOM 676 C C . GLU A 1 87 ? -14.715 4.410 17.148 1.00 91.00 87 GLU A C 1
ATOM 678 O O . GLU A 1 87 ? -13.766 3.881 17.727 1.00 91.00 87 GLU A O 1
ATOM 683 N N . ASN A 1 88 ? -15.050 4.055 15.902 1.00 90.06 88 ASN A N 1
ATOM 684 C CA . ASN A 1 88 ? -14.320 3.019 15.164 1.00 90.06 88 ASN A CA 1
ATOM 685 C C . ASN A 1 88 ? -12.830 3.373 15.007 1.00 90.06 88 ASN A C 1
ATOM 687 O O . ASN A 1 88 ? -11.941 2.588 15.343 1.00 90.06 88 ASN A O 1
ATOM 691 N N . VAL A 1 89 ? -12.594 4.590 14.522 1.00 92.56 89 VAL A N 1
ATOM 692 C CA . VAL A 1 89 ? -11.287 5.224 14.397 1.00 92.56 89 VAL A CA 1
ATOM 693 C C . VAL A 1 89 ? -11.447 6.664 14.846 1.00 92.56 89 VAL A C 1
ATOM 695 O O . VAL A 1 89 ? -12.357 7.351 14.388 1.00 92.56 89 VAL A O 1
ATOM 698 N N . LYS A 1 90 ? -10.562 7.108 15.731 1.00 93.25 90 LYS A N 1
ATOM 699 C CA . LYS A 1 90 ? -10.497 8.478 16.220 1.00 93.25 90 LYS A CA 1
ATOM 700 C C . LYS A 1 90 ? -9.158 9.078 15.826 1.00 93.25 90 LYS A C 1
ATOM 702 O O . LYS A 1 90 ? -8.111 8.544 16.191 1.00 93.25 90 LYS A O 1
ATOM 707 N N . LEU A 1 91 ? -9.210 10.164 15.065 1.00 92.50 91 LEU A N 1
ATOM 708 C CA . LEU A 1 91 ? -8.046 10.841 14.502 1.00 92.50 91 LEU A CA 1
ATOM 709 C C . LEU A 1 91 ? -7.776 12.127 15.285 1.00 92.50 91 LEU A C 1
ATOM 711 O O . LEU A 1 91 ? -8.683 12.935 15.484 1.00 92.50 91 LEU A O 1
ATOM 715 N N . PHE A 1 92 ? -6.532 12.326 15.708 1.00 91.56 92 PHE A N 1
ATOM 716 C CA . PHE A 1 92 ? -6.090 13.530 16.401 1.00 91.56 92 PHE A CA 1
ATOM 717 C C . PHE A 1 92 ? -5.060 14.249 15.538 1.00 91.56 92 PHE A C 1
ATOM 719 O O . PHE A 1 92 ? -4.019 13.681 15.217 1.00 91.56 92 PHE A O 1
ATOM 726 N N . TYR A 1 93 ? -5.345 15.496 15.182 1.00 90.44 93 TYR A N 1
ATOM 727 C CA . TYR A 1 93 ? -4.467 16.348 14.382 1.00 90.44 93 TYR A CA 1
ATOM 728 C C . TYR A 1 93 ? -3.866 17.439 15.266 1.00 90.44 93 TYR A C 1
ATOM 730 O O . TYR A 1 93 ? -4.528 17.901 16.199 1.00 90.44 93 TYR A O 1
ATOM 738 N N . GLN A 1 94 ? -2.629 17.855 14.983 1.00 90.38 94 GLN A N 1
ATOM 739 C CA . GLN A 1 94 ? -2.026 18.977 15.700 1.00 90.38 94 GLN A CA 1
ATOM 740 C C . GLN A 1 94 ? -2.672 20.296 15.256 1.00 90.38 94 GLN A C 1
ATOM 742 O O . GLN A 1 94 ? -3.050 21.106 16.101 1.00 90.38 94 GLN A O 1
ATOM 747 N N . ASN A 1 95 ? -2.881 20.464 13.952 1.00 86.25 95 ASN A N 1
ATOM 748 C CA . ASN A 1 95 ? -3.649 21.540 13.342 1.00 86.25 95 ASN A CA 1
ATOM 749 C C . ASN A 1 95 ? -4.738 20.964 12.422 1.00 86.25 95 ASN A C 1
ATOM 751 O O . ASN A 1 95 ? -4.525 19.938 11.782 1.00 86.25 95 ASN A O 1
ATOM 755 N N . PRO A 1 96 ? -5.894 21.635 12.268 1.00 78.19 96 PRO A N 1
ATOM 756 C CA . PRO A 1 96 ? -6.970 21.163 11.388 1.00 78.19 96 PRO A CA 1
ATOM 757 C C . PRO A 1 96 ? -6.586 21.019 9.908 1.00 78.19 96 PRO A C 1
ATOM 759 O O . PRO A 1 96 ? -7.293 20.346 9.165 1.00 78.19 96 PRO A O 1
ATOM 762 N N . THR A 1 97 ? -5.517 21.696 9.483 1.00 76.06 97 THR A N 1
ATOM 763 C CA . THR A 1 97 ? -4.983 21.666 8.115 1.00 76.06 97 THR A CA 1
ATOM 764 C C . THR A 1 97 ? -3.881 20.629 7.932 1.00 76.06 97 THR A C 1
ATOM 766 O O . THR A 1 97 ? -3.332 20.543 6.841 1.00 76.06 97 THR A O 1
ATOM 769 N N . ASP A 1 98 ? -3.506 19.903 8.987 1.00 77.88 98 ASP A N 1
ATOM 770 C CA . ASP A 1 98 ? -2.467 18.891 8.877 1.00 77.88 98 ASP A CA 1
ATOM 771 C C . ASP A 1 98 ? -2.954 17.718 8.028 1.00 77.88 98 ASP A C 1
ATOM 773 O O . ASP A 1 98 ? -4.067 17.210 8.173 1.00 77.88 98 ASP A O 1
ATOM 777 N N . ASP A 1 99 ? -2.049 17.254 7.185 1.00 71.75 99 ASP A N 1
ATOM 778 C CA . ASP A 1 99 ? -2.263 16.162 6.246 1.00 71.75 99 ASP A CA 1
ATOM 779 C C . ASP A 1 99 ? -2.433 14.796 6.915 1.00 71.75 99 ASP A C 1
ATOM 781 O O . ASP A 1 99 ? -3.093 13.900 6.380 1.00 71.75 99 ASP A O 1
ATOM 785 N N . GLN A 1 100 ? -1.820 14.628 8.086 1.00 79.88 100 GLN A N 1
ATOM 786 C CA . GLN A 1 100 ? -1.791 13.378 8.830 1.00 79.88 100 GLN A CA 1
ATOM 787 C C . GLN A 1 100 ? -2.125 13.616 10.301 1.00 79.88 100 GLN A C 1
ATOM 789 O O . GLN A 1 100 ? -1.707 14.621 10.882 1.00 79.88 100 GLN A O 1
ATOM 794 N N . PRO A 1 101 ? -2.842 12.680 10.937 1.00 86.88 101 PRO A N 1
ATOM 795 C CA . PRO A 1 101 ? -3.041 12.721 12.372 1.00 86.88 101 PRO A CA 1
ATOM 796 C C . PRO A 1 101 ? -1.715 12.453 13.098 1.00 86.88 101 PRO A C 1
ATOM 798 O O . PRO A 1 101 ? -0.944 11.575 12.711 1.00 86.88 101 PRO A O 1
ATOM 801 N N . ILE A 1 102 ? -1.480 13.162 14.199 1.00 88.56 102 ILE A N 1
ATOM 802 C CA . ILE A 1 102 ? -0.364 12.910 15.124 1.00 88.56 102 ILE A CA 1
ATOM 803 C C . ILE A 1 102 ? -0.630 11.713 16.047 1.00 88.56 102 ILE A C 1
ATOM 805 O O . ILE A 1 102 ? 0.291 11.170 16.650 1.00 88.56 102 ILE A O 1
ATOM 809 N N . GLN A 1 103 ? -1.895 11.308 16.176 1.00 89.88 103 GLN A N 1
ATOM 810 C CA . GLN A 1 103 ? -2.313 10.130 16.925 1.00 89.88 103 GLN A CA 1
ATOM 811 C C . GLN A 1 103 ? -3.592 9.557 16.314 1.00 89.88 103 GLN A C 1
ATOM 813 O O . GLN A 1 103 ? -4.506 10.290 15.932 1.00 89.88 103 GLN A O 1
ATOM 818 N N . ILE A 1 104 ? -3.674 8.232 16.268 1.00 90.69 104 ILE A N 1
ATOM 819 C CA . ILE A 1 104 ? -4.867 7.499 15.860 1.00 90.69 104 ILE A CA 1
ATOM 820 C C . ILE A 1 104 ? -5.214 6.514 16.956 1.00 90.69 104 ILE A C 1
ATOM 822 O O . ILE A 1 104 ? -4.362 5.752 17.400 1.00 90.69 104 ILE A O 1
ATOM 826 N N . ASN A 1 105 ? -6.481 6.476 17.343 1.00 91.19 105 ASN A N 1
ATOM 827 C CA . ASN A 1 105 ? -7.003 5.425 18.198 1.00 91.19 105 ASN A CA 1
ATOM 828 C C . ASN A 1 105 ? -7.970 4.565 17.390 1.00 91.19 105 ASN A C 1
ATOM 830 O O . ASN A 1 105 ? -8.914 5.091 16.800 1.00 91.19 105 ASN A O 1
ATOM 834 N N . TYR A 1 106 ? -7.785 3.250 17.381 1.00 90.06 106 TYR A N 1
ATOM 835 C CA . TYR A 1 106 ? -8.672 2.321 16.678 1.00 90.06 106 TYR A CA 1
ATOM 836 C C . TYR A 1 106 ? -9.100 1.165 17.583 1.00 90.06 106 TYR A C 1
ATOM 838 O O . TYR A 1 106 ? -8.478 0.892 18.608 1.00 90.06 106 TYR A O 1
ATOM 846 N N . ARG A 1 107 ? -10.191 0.495 17.213 1.00 87.94 107 ARG A N 1
ATOM 847 C CA . ARG A 1 107 ? -10.856 -0.525 18.042 1.00 87.94 107 ARG A CA 1
ATOM 848 C C . ARG A 1 107 ? -11.182 -1.787 17.227 1.00 87.94 107 ARG A C 1
ATOM 850 O O . ARG A 1 107 ? -10.967 -1.778 16.016 1.00 87.94 107 ARG A O 1
ATOM 857 N N . PRO A 1 108 ? -11.752 -2.859 17.821 1.00 87.25 108 PRO A N 1
ATOM 858 C CA . PRO A 1 108 ? -12.027 -4.107 17.109 1.00 87.25 108 PRO A CA 1
ATOM 859 C C . PRO A 1 108 ? -12.817 -3.956 15.801 1.00 87.25 108 PRO A C 1
ATOM 861 O O . PRO A 1 108 ? -12.572 -4.697 14.855 1.00 87.25 108 PRO A O 1
ATOM 864 N N . THR A 1 109 ? -13.757 -3.008 15.732 1.00 89.44 109 THR A N 1
ATOM 865 C CA . THR A 1 109 ? -14.594 -2.771 14.541 1.00 89.44 109 THR A CA 1
ATOM 866 C C . THR A 1 109 ? -13.803 -2.257 13.335 1.00 89.44 109 THR A C 1
ATOM 868 O O . THR A 1 109 ? -14.295 -2.349 12.214 1.00 89.44 109 THR A O 1
ATOM 871 N N . PHE A 1 110 ? -12.563 -1.784 13.521 1.00 91.12 110 PHE A N 1
ATOM 872 C CA . PHE A 1 110 ? -11.676 -1.399 12.419 1.00 91.12 110 PHE A CA 1
ATOM 873 C C . PHE A 1 110 ? -11.472 -2.578 11.466 1.00 91.12 110 PHE A C 1
ATOM 875 O O . PHE A 1 110 ? -11.501 -2.416 10.245 1.00 91.12 110 PHE A O 1
ATOM 882 N N . PHE A 1 111 ? -11.349 -3.778 12.043 1.00 89.75 111 PHE A N 1
ATOM 883 C CA . PHE A 1 111 ? -11.080 -5.006 11.313 1.00 89.75 111 PHE A CA 1
ATOM 884 C C . PHE A 1 111 ? -12.272 -5.522 10.497 1.00 89.75 111 PHE A C 1
ATOM 886 O O . PHE A 1 111 ? -12.077 -6.373 9.636 1.00 89.75 111 PHE A O 1
ATOM 893 N N . GLU A 1 112 ? -13.483 -4.976 10.675 1.00 91.06 112 GLU A N 1
ATOM 894 C CA . GLU A 1 112 ? -14.614 -5.288 9.786 1.00 91.06 112 GLU A CA 1
ATOM 895 C C . GLU A 1 112 ? -14.305 -4.932 8.328 1.00 91.06 112 GLU A C 1
ATOM 897 O O . GLU A 1 112 ? -14.690 -5.659 7.419 1.00 91.06 112 GLU A O 1
ATOM 902 N N . SER A 1 113 ? -13.534 -3.864 8.117 1.00 92.62 113 SER A N 1
ATOM 903 C CA . SER A 1 113 ? -13.052 -3.394 6.813 1.00 92.62 113 SER A CA 1
ATOM 904 C C . SER A 1 113 ? -12.321 -4.476 5.999 1.00 92.62 113 SER A C 1
ATOM 906 O O . SER A 1 113 ? -12.353 -4.470 4.771 1.00 92.62 113 SER A O 1
ATOM 908 N N . TYR A 1 114 ? -11.679 -5.448 6.656 1.00 92.06 114 TYR A N 1
ATOM 909 C CA . TYR A 1 114 ? -10.973 -6.541 5.972 1.00 92.06 114 TYR A CA 1
ATOM 910 C C . TYR A 1 114 ? -11.929 -7.541 5.306 1.00 92.06 114 TYR A C 1
ATOM 912 O O . TYR A 1 114 ? -11.519 -8.281 4.416 1.00 92.06 114 TYR A O 1
ATOM 920 N N . HIS A 1 115 ? -13.212 -7.530 5.679 1.00 90.56 115 HIS A N 1
ATOM 921 C CA . HIS A 1 115 ? -14.218 -8.482 5.193 1.00 90.56 115 HIS A CA 1
ATOM 922 C C . HIS A 1 115 ? -15.117 -7.913 4.093 1.00 90.56 115 HIS A C 1
ATOM 924 O O . HIS A 1 115 ? -15.969 -8.620 3.554 1.00 90.56 115 HIS A O 1
ATOM 930 N N . THR A 1 116 ? -14.950 -6.640 3.732 1.00 93.19 116 THR A N 1
ATOM 931 C CA . THR A 1 116 ? -15.886 -5.940 2.838 1.00 93.19 116 THR A CA 1
ATOM 932 C C . THR A 1 116 ? -15.436 -5.905 1.378 1.00 93.19 116 THR A C 1
ATOM 934 O O . THR A 1 116 ? -16.277 -5.820 0.479 1.00 93.19 116 THR A O 1
ATOM 937 N N . LEU A 1 117 ? -14.129 -6.013 1.118 1.00 92.31 117 LEU A N 1
ATOM 938 C CA . LEU A 1 117 ? -13.536 -5.842 -0.217 1.00 92.31 117 LEU A CA 1
ATOM 939 C C . LEU A 1 117 ? -13.534 -7.117 -1.084 1.00 92.31 117 LEU A C 1
ATOM 941 O O . LEU A 1 117 ? -13.085 -7.085 -2.229 1.00 92.31 117 LEU A O 1
ATOM 945 N N . GLY A 1 118 ? -14.096 -8.225 -0.591 1.00 89.44 118 GLY A N 1
ATOM 946 C CA . GLY A 1 118 ? -14.173 -9.502 -1.308 1.00 89.44 118 GLY A CA 1
ATOM 947 C C . GLY A 1 118 ? -12.945 -10.388 -1.086 1.00 89.44 118 GLY A C 1
ATOM 948 O O . GLY A 1 118 ? -12.366 -10.388 -0.007 1.00 89.44 118 GLY A O 1
ATOM 949 N N . GLU A 1 119 ? -12.555 -11.169 -2.097 1.00 87.75 119 GLU A N 1
ATOM 950 C CA . GLU A 1 119 ? -11.407 -12.092 -2.030 1.00 87.75 119 GLU A CA 1
ATOM 951 C C . GLU A 1 119 ? -10.065 -11.353 -2.175 1.00 87.75 119 GLU A C 1
ATOM 953 O O . GLU A 1 119 ? -9.304 -11.586 -3.115 1.00 87.75 119 GLU A O 1
ATOM 958 N N . ILE A 1 120 ? -9.796 -10.426 -1.260 1.00 90.25 120 ILE A N 1
ATOM 959 C CA . ILE A 1 120 ? -8.556 -9.656 -1.198 1.00 90.25 120 ILE A CA 1
ATOM 960 C C . ILE A 1 120 ? -7.655 -10.241 -0.118 1.00 90.25 120 ILE A C 1
ATOM 962 O O . ILE A 1 120 ? -8.094 -10.563 0.984 1.00 90.25 120 ILE A O 1
ATOM 966 N N . LYS A 1 121 ? -6.367 -10.364 -0.438 1.00 89.25 121 LYS A N 1
ATOM 967 C CA . LYS A 1 121 ? -5.326 -10.658 0.548 1.00 89.25 121 LYS A CA 1
ATOM 968 C C . LYS A 1 121 ? -4.730 -9.350 1.041 1.00 89.25 121 LYS A C 1
ATOM 970 O O . LYS A 1 121 ? -4.424 -8.471 0.234 1.00 89.25 121 LYS A O 1
ATOM 975 N N . PHE A 1 122 ? -4.524 -9.254 2.348 1.00 87.81 122 PHE A N 1
ATOM 976 C CA . PHE A 1 122 ? -4.086 -8.016 2.975 1.00 87.81 122 PHE A CA 1
ATOM 977 C C . PHE A 1 122 ? -2.713 -8.123 3.615 1.00 87.81 122 PHE A C 1
ATOM 979 O O . PHE A 1 122 ? -2.446 -9.106 4.292 1.00 87.81 122 PHE A O 1
ATOM 986 N N . LEU A 1 123 ? -1.892 -7.084 3.486 1.00 87.06 123 LEU A N 1
ATOM 987 C CA . LEU A 1 123 ? -0.734 -6.879 4.354 1.00 87.06 123 LEU A CA 1
ATOM 988 C C . LEU A 1 123 ? -1.102 -5.810 5.382 1.00 87.06 123 LEU A C 1
ATOM 990 O O . LEU A 1 123 ? -1.334 -4.660 5.016 1.00 87.06 123 LEU A O 1
ATOM 994 N N . HIS A 1 124 ? -1.189 -6.175 6.658 1.00 86.94 124 HIS A N 1
ATOM 995 C CA . HIS A 1 124 ? -1.475 -5.216 7.726 1.00 86.94 124 HIS A CA 1
ATOM 996 C C . HIS A 1 124 ? -0.173 -4.754 8.370 1.00 86.94 124 HIS A C 1
ATOM 998 O O . HIS A 1 124 ? 0.626 -5.574 8.827 1.00 86.94 124 HIS A O 1
ATOM 1004 N N . GLY A 1 125 ? 0.043 -3.445 8.413 1.00 83.50 125 GLY A N 1
ATOM 1005 C CA . GLY A 1 125 ? 1.149 -2.880 9.159 1.00 83.50 125 GLY A CA 1
ATOM 1006 C C . GLY A 1 125 ? 0.807 -2.723 10.641 1.00 83.50 125 GLY A C 1
ATOM 1007 O O . GLY A 1 125 ? -0.250 -2.201 10.985 1.00 83.50 125 GLY A O 1
ATOM 1008 N N . LEU A 1 126 ? 1.753 -3.091 11.505 1.00 79.19 126 LEU A N 1
ATOM 1009 C CA . LEU A 1 126 ? 1.672 -2.874 12.950 1.00 79.19 126 LEU A CA 1
ATOM 1010 C C . LEU A 1 126 ? 2.440 -1.617 13.377 1.00 79.19 126 LEU A C 1
ATOM 1012 O O . LEU A 1 126 ? 3.496 -1.308 12.821 1.00 79.19 126 LEU A O 1
ATOM 1016 N N . ASN A 1 127 ? 1.930 -0.919 14.393 1.00 80.38 127 ASN A N 1
ATOM 1017 C CA . ASN A 1 127 ? 2.671 0.148 15.057 1.00 80.38 127 ASN A CA 1
ATOM 1018 C C . ASN A 1 127 ? 3.693 -0.455 16.031 1.00 80.38 127 ASN A C 1
ATOM 1020 O O . ASN A 1 127 ? 3.332 -0.934 17.106 1.00 80.38 127 ASN A O 1
ATOM 1024 N N . MET A 1 128 ? 4.972 -0.404 15.663 1.00 73.75 128 MET A N 1
ATOM 1025 C CA . MET A 1 128 ? 6.063 -0.974 16.464 1.00 73.75 128 MET A CA 1
ATOM 1026 C C . MET A 1 128 ? 6.529 -0.062 17.610 1.00 73.75 128 MET A C 1
ATOM 1028 O O . MET A 1 128 ? 7.321 -0.495 18.439 1.00 73.75 128 MET A O 1
ATOM 1032 N N . ASN A 1 129 ? 6.034 1.178 17.687 1.00 67.56 129 ASN A N 1
ATOM 1033 C CA . ASN A 1 129 ? 6.317 2.106 18.787 1.00 67.56 129 ASN A CA 1
ATOM 1034 C C . ASN A 1 129 ? 5.369 1.900 19.994 1.00 67.56 129 ASN A C 1
ATOM 1036 O O . ASN A 1 129 ? 5.482 2.575 21.017 1.00 67.56 129 ASN A O 1
ATOM 1040 N N . GLN A 1 130 ? 4.396 0.986 19.896 1.00 64.50 130 GLN A N 1
ATOM 1041 C CA . GLN A 1 130 ? 3.469 0.683 20.990 1.00 64.50 130 GLN A CA 1
ATOM 1042 C C . GLN A 1 130 ? 4.153 -0.184 22.056 1.00 64.50 130 GLN A C 1
ATOM 1044 O O . GLN A 1 130 ? 4.515 -1.327 21.794 1.00 64.50 130 GLN A O 1
ATOM 1049 N N . ASN A 1 131 ? 4.241 0.321 23.290 1.00 58.50 131 ASN A N 1
ATOM 1050 C CA . ASN A 1 131 ? 4.735 -0.440 24.449 1.00 58.50 131 ASN A CA 1
ATOM 1051 C C . ASN A 1 131 ? 3.629 -1.201 25.214 1.00 58.50 131 ASN A C 1
ATOM 1053 O O . ASN A 1 131 ? 3.916 -1.851 26.221 1.00 58.50 131 ASN A O 1
ATOM 1057 N N . SER A 1 132 ? 2.360 -1.111 24.789 1.00 57.34 132 SER A N 1
ATOM 1058 C CA . SER A 1 132 ? 1.302 -2.008 25.279 1.00 57.34 132 SER A CA 1
ATOM 1059 C C . SER A 1 132 ? 1.569 -3.432 24.783 1.00 57.34 132 SER A C 1
ATOM 1061 O O . SER A 1 132 ? 2.337 -3.629 23.845 1.00 57.34 132 SER A O 1
ATOM 1063 N N . SER A 1 133 ? 0.992 -4.453 25.431 1.00 56.72 133 SER A N 1
ATOM 1064 C CA . SER A 1 133 ? 1.258 -5.848 25.066 1.00 56.72 133 SER A CA 1
ATOM 1065 C C . SER A 1 133 ? 0.938 -6.071 23.586 1.00 56.72 133 SER A C 1
ATOM 1067 O O . SER A 1 133 ? -0.232 -6.197 23.227 1.00 56.72 133 SER A O 1
ATOM 1069 N N . ILE A 1 134 ? 1.980 -6.143 22.753 1.00 59.91 134 ILE A N 1
ATOM 1070 C CA . ILE A 1 134 ? 1.954 -6.479 21.321 1.00 59.91 134 ILE A CA 1
ATOM 1071 C C . ILE A 1 134 ? 1.040 -7.687 21.058 1.00 59.91 134 ILE A C 1
ATOM 1073 O O . ILE A 1 134 ? 0.359 -7.736 20.041 1.00 59.91 134 ILE A O 1
ATOM 1077 N N . GLN A 1 135 ? 0.929 -8.587 22.037 1.00 58.47 135 GLN A N 1
ATOM 1078 C CA . GLN A 1 135 ? -0.015 -9.696 22.065 1.00 58.47 135 GLN A CA 1
ATOM 1079 C C . GLN A 1 135 ? -1.478 -9.280 21.828 1.00 58.47 135 GLN A C 1
ATOM 1081 O O . GLN A 1 135 ? -2.122 -9.855 20.973 1.00 58.47 135 GLN A O 1
ATOM 1086 N N . GLN A 1 136 ? -2.015 -8.248 22.490 1.00 59.41 136 GLN A N 1
ATOM 1087 C CA . GLN A 1 136 ? -3.421 -7.836 22.303 1.00 59.41 136 GLN A CA 1
ATOM 1088 C C . GLN A 1 136 ? -3.694 -7.273 20.903 1.00 59.41 136 GLN A C 1
ATOM 1090 O O . GLN A 1 136 ? -4.784 -7.458 20.355 1.00 59.41 136 GLN A O 1
ATOM 1095 N N . LEU A 1 137 ? -2.703 -6.584 20.333 1.00 62.53 137 LEU A N 1
ATOM 1096 C CA . LEU A 1 137 ? -2.724 -6.082 18.961 1.00 62.53 137 LEU A CA 1
ATOM 1097 C C . LEU A 1 137 ? -2.683 -7.240 17.963 1.00 62.53 137 LEU A C 1
ATOM 1099 O O . LEU A 1 137 ? -3.511 -7.301 17.056 1.00 62.53 137 LEU A O 1
ATOM 1103 N N . GLN A 1 138 ? -1.749 -8.172 18.164 1.00 62.53 138 GLN A N 1
ATOM 1104 C CA . GLN A 1 138 ? -1.601 -9.379 17.358 1.00 62.53 138 GLN A CA 1
ATOM 1105 C C . GLN A 1 138 ? -2.849 -10.253 17.435 1.00 62.53 138 GLN A C 1
ATOM 1107 O O . GLN A 1 138 ? -3.359 -10.641 16.392 1.00 62.53 138 GLN A O 1
ATOM 1112 N N . ASP A 1 139 ? -3.386 -10.503 18.624 1.00 60.00 139 ASP A N 1
ATOM 1113 C CA . ASP A 1 139 ? -4.589 -11.307 18.834 1.00 60.00 139 ASP A CA 1
ATOM 1114 C C . ASP A 1 139 ? -5.791 -10.638 18.165 1.00 60.00 139 ASP A C 1
ATOM 1116 O O . ASP A 1 139 ? -6.495 -11.270 17.388 1.00 60.00 139 ASP A O 1
ATOM 1120 N N . SER A 1 140 ? -5.985 -9.329 18.352 1.00 60.62 140 SER A N 1
ATOM 1121 C CA . SER A 1 140 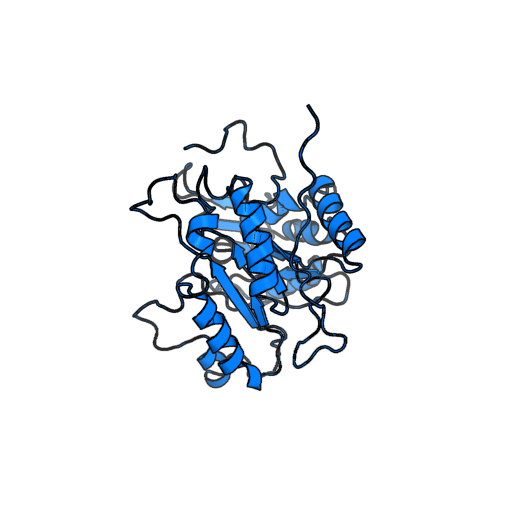? -7.118 -8.623 17.741 1.00 60.62 140 SER A CA 1
ATOM 1122 C C . SER A 1 140 ? -7.025 -8.574 16.214 1.00 60.62 140 SER A C 1
ATOM 1124 O O . SER A 1 140 ? -8.028 -8.794 15.535 1.00 60.62 140 SER A O 1
ATOM 1126 N N . ALA A 1 141 ? -5.835 -8.325 15.659 1.00 62.31 141 ALA A N 1
ATOM 1127 C CA . ALA A 1 141 ? -5.629 -8.325 14.216 1.00 62.31 141 ALA A CA 1
ATOM 1128 C C . ALA A 1 141 ? -5.739 -9.740 13.626 1.00 62.31 141 ALA A C 1
ATOM 1130 O O . ALA A 1 141 ? -6.381 -9.930 12.597 1.00 62.31 141 ALA A O 1
ATOM 1131 N N . THR A 1 142 ? -5.179 -10.752 14.290 1.00 61.09 142 THR A N 1
ATOM 1132 C CA . THR A 1 142 ? -5.204 -12.138 13.801 1.00 61.09 142 THR A CA 1
ATOM 1133 C C . THR A 1 142 ? -6.599 -12.747 13.939 1.00 61.09 142 THR A C 1
ATOM 1135 O O . THR A 1 142 ? -7.113 -13.306 12.979 1.00 61.09 142 THR A O 1
ATOM 1138 N N . GLU A 1 143 ? -7.263 -12.607 15.086 1.00 61.81 143 GLU A N 1
ATOM 1139 C CA . GLU A 1 143 ? -8.583 -13.204 15.325 1.00 61.81 143 GLU A CA 1
ATOM 1140 C C . GLU A 1 143 ? -9.694 -12.512 14.534 1.00 61.81 143 GLU A C 1
ATOM 1142 O O . GLU A 1 143 ? -10.600 -13.184 14.041 1.00 61.81 143 GLU A O 1
ATOM 1147 N N . LYS A 1 144 ? -9.656 -11.176 14.409 1.00 65.19 144 LYS A N 1
ATOM 1148 C CA . LYS A 1 144 ? -10.766 -10.428 13.798 1.00 65.19 144 LYS A CA 1
ATOM 1149 C C . LYS A 1 144 ? -10.574 -10.112 12.328 1.00 65.19 144 LYS A C 1
ATOM 1151 O O . LYS A 1 144 ? -11.581 -9.981 11.639 1.00 65.19 144 LYS A O 1
ATOM 1156 N N . ALA A 1 145 ? -9.343 -9.985 11.833 1.00 60.47 145 ALA A N 1
ATOM 1157 C CA . ALA A 1 145 ? -9.110 -9.732 10.410 1.00 60.47 145 ALA A CA 1
ATOM 1158 C C . ALA A 1 145 ? -9.019 -11.024 9.579 1.00 60.47 145 ALA A C 1
ATOM 1160 O O . ALA A 1 145 ? -9.201 -10.970 8.365 1.00 60.47 145 ALA A O 1
ATOM 1161 N N . CYS A 1 146 ? -8.758 -12.190 10.187 1.00 57.41 146 CYS A N 1
ATOM 1162 C CA . CYS A 1 146 ? -8.448 -13.408 9.430 1.00 57.41 146 CYS A CA 1
ATOM 1163 C C . CYS A 1 146 ? -9.631 -14.382 9.329 1.00 57.41 146 CYS A C 1
ATOM 1165 O O . CYS A 1 146 ? -9.946 -15.098 10.274 1.00 57.41 146 CYS A O 1
ATOM 1167 N N . HIS A 1 147 ? -10.206 -14.526 8.132 1.00 52.50 147 HIS A N 1
ATOM 1168 C CA . HIS A 1 147 ? -10.989 -15.710 7.751 1.00 52.50 147 HIS A CA 1
ATOM 1169 C C . HIS A 1 147 ? -10.08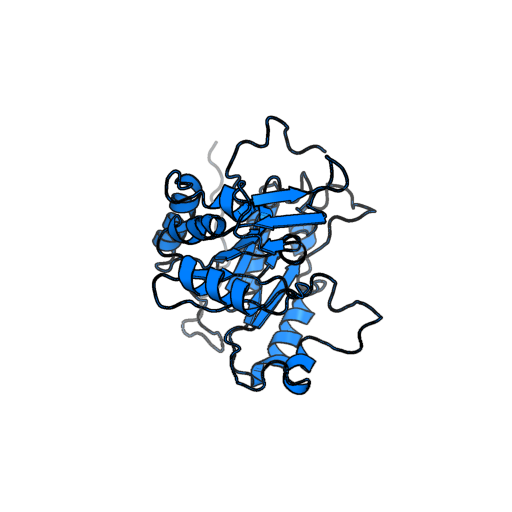7 -16.712 7.008 1.00 52.50 147 HIS A C 1
ATOM 1171 O O . HIS A 1 147 ? -10.160 -16.811 5.792 1.00 52.50 147 HIS A O 1
ATOM 1177 N N . GLY A 1 148 ? -9.229 -17.455 7.717 1.00 52.69 148 GLY A N 1
ATOM 1178 C CA . GLY A 1 148 ? -8.389 -18.507 7.116 1.00 52.69 148 GLY A CA 1
ATOM 1179 C C . GLY A 1 148 ? -7.291 -18.020 6.144 1.00 52.69 148 GLY A C 1
ATOM 1180 O O . GLY A 1 148 ? -7.482 -17.148 5.306 1.00 52.69 148 GLY A O 1
ATOM 1181 N N . SER A 1 149 ? -6.097 -18.617 6.256 1.00 45.09 149 SER A N 1
ATOM 1182 C CA . SER A 1 149 ? -4.879 -18.319 5.469 1.00 45.09 149 SER A CA 1
ATOM 1183 C C . SER A 1 149 ? -4.546 -16.822 5.313 1.00 45.09 149 SER A C 1
ATOM 1185 O O . SER A 1 149 ? -4.623 -16.242 4.230 1.00 45.09 149 SER A O 1
ATOM 1187 N N . PHE A 1 150 ? -4.140 -16.218 6.429 1.00 50.41 150 PHE A N 1
ATOM 1188 C CA . PHE A 1 150 ? -3.547 -14.884 6.526 1.00 50.41 150 PHE A CA 1
ATOM 1189 C C . PHE A 1 150 ? -2.182 -14.819 5.806 1.00 50.41 150 PHE A C 1
ATOM 1191 O O . PHE A 1 150 ? -1.372 -15.726 6.002 1.00 50.41 150 PHE A O 1
ATOM 1198 N N . PRO A 1 151 ? -1.889 -13.792 4.982 1.00 47.53 151 PRO A N 1
ATOM 1199 C CA . PRO A 1 151 ? -0.627 -13.717 4.240 1.00 47.53 151 PRO A CA 1
ATOM 1200 C C . PRO A 1 151 ? 0.538 -13.087 5.031 1.00 47.53 151 PRO A C 1
ATOM 1202 O O . PRO A 1 151 ? 1.662 -13.159 4.546 1.00 47.53 151 PRO A O 1
ATOM 1205 N N . GLY A 1 152 ? 0.309 -12.511 6.222 1.00 56.56 152 GLY A N 1
ATOM 1206 C CA . GLY A 1 152 ? 1.373 -12.037 7.120 1.00 56.56 152 GLY A CA 1
ATOM 1207 C C . GLY A 1 152 ? 1.185 -10.613 7.662 1.00 56.56 152 GLY A C 1
ATOM 1208 O O . GLY A 1 152 ? 0.385 -9.825 7.156 1.00 56.56 152 GLY A O 1
ATOM 1209 N N . PHE A 1 153 ? 1.938 -10.289 8.716 1.00 61.78 153 PHE A N 1
ATOM 1210 C CA . PHE A 1 153 ? 2.090 -8.930 9.241 1.00 61.78 153 PHE A CA 1
ATOM 1211 C C . PHE A 1 153 ? 3.275 -8.242 8.565 1.00 61.78 153 PHE A C 1
ATOM 1213 O O . PHE A 1 153 ? 4.283 -8.888 8.288 1.00 61.78 153 PHE A O 1
ATOM 1220 N N . MET A 1 154 ? 3.179 -6.932 8.337 1.00 55.69 154 MET A N 1
ATOM 1221 C CA . MET A 1 154 ? 4.322 -6.123 7.915 1.00 55.69 154 MET A CA 1
ATOM 1222 C C . MET A 1 154 ? 4.930 -5.438 9.140 1.00 55.69 154 MET A C 1
ATOM 1224 O O . MET A 1 154 ? 4.328 -4.525 9.714 1.00 55.69 154 MET A O 1
ATOM 1228 N N . ALA A 1 155 ? 6.125 -5.877 9.525 1.00 58.59 155 ALA A N 1
ATOM 1229 C CA . ALA A 1 155 ? 6.952 -5.238 10.538 1.00 58.59 155 ALA A CA 1
ATOM 1230 C C . ALA A 1 155 ? 8.431 -5.593 10.304 1.00 58.59 155 ALA A C 1
ATOM 1232 O O . ALA A 1 155 ? 8.708 -6.748 9.979 1.00 58.59 155 ALA A O 1
ATOM 1233 N N . PRO A 1 156 ? 9.375 -4.659 10.525 1.00 54.25 156 PRO A N 1
ATOM 1234 C CA . PRO A 1 156 ? 9.203 -3.217 10.765 1.00 54.25 156 PRO A CA 1
ATOM 1235 C C . PRO A 1 156 ? 8.966 -2.404 9.470 1.00 54.25 156 PRO A C 1
ATOM 1237 O O . PRO A 1 156 ? 9.098 -2.910 8.362 1.00 54.25 156 PRO A O 1
ATOM 1240 N N . SER A 1 157 ? 8.590 -1.131 9.608 1.00 52.56 157 SER A N 1
ATOM 1241 C CA . SER A 1 157 ? 8.419 -0.166 8.512 1.00 52.56 157 SER A CA 1
ATOM 1242 C C . SER A 1 157 ? 9.100 1.128 8.923 1.00 52.56 157 SER A C 1
ATOM 1244 O O . SER A 1 157 ? 8.818 1.629 10.007 1.00 52.56 157 SER A O 1
ATOM 1246 N N . PHE A 1 158 ? 9.971 1.664 8.076 1.00 50.12 158 PHE A N 1
ATOM 1247 C CA . PHE A 1 158 ? 10.745 2.866 8.369 1.00 50.12 158 PHE A CA 1
ATOM 1248 C C . PHE A 1 158 ? 10.400 3.930 7.323 1.00 50.12 158 PHE A C 1
ATOM 1250 O O . PHE A 1 158 ? 10.560 3.700 6.129 1.00 50.12 158 PHE A O 1
ATOM 1257 N N . VAL A 1 159 ? 9.831 5.054 7.768 1.00 44.94 159 VAL A N 1
ATOM 1258 C CA . VAL A 1 159 ? 9.297 6.121 6.891 1.00 44.94 159 VAL A CA 1
ATOM 1259 C C . VAL A 1 159 ? 10.371 7.129 6.476 1.00 44.94 159 VAL A C 1
ATOM 1261 O O . VAL A 1 159 ? 10.221 7.835 5.484 1.00 44.94 159 VAL A O 1
ATOM 1264 N N . LEU A 1 160 ? 11.485 7.185 7.197 1.00 38.47 160 LEU A N 1
ATOM 1265 C CA . LEU A 1 160 ? 12.567 8.098 6.877 1.00 38.47 160 LEU A CA 1
ATOM 1266 C C . LEU A 1 160 ? 13.650 7.329 6.131 1.00 38.47 160 LEU A C 1
ATOM 1268 O O . LEU A 1 160 ? 14.240 6.417 6.698 1.00 38.47 160 LEU A O 1
ATOM 1272 N N . LEU A 1 161 ? 13.823 7.711 4.862 1.00 41.38 161 LEU A N 1
ATOM 1273 C CA . LEU A 1 161 ? 14.988 7.529 3.998 1.00 41.38 161 LEU A CA 1
ATOM 1274 C C . LEU A 1 161 ? 16.038 6.549 4.542 1.00 41.38 161 LEU A C 1
ATOM 1276 O O . LEU A 1 161 ? 16.698 6.831 5.540 1.00 41.38 161 LEU A O 1
ATOM 1280 N N . ASP A 1 162 ? 16.386 5.542 3.747 1.00 39.75 162 ASP A N 1
ATOM 1281 C CA . ASP A 1 162 ? 17.660 4.812 3.869 1.00 39.75 162 ASP A CA 1
ATOM 1282 C C . ASP A 1 162 ? 18.911 5.718 3.648 1.00 39.75 162 ASP A C 1
ATOM 1284 O O . ASP A 1 162 ? 20.012 5.240 3.392 1.00 39.75 162 ASP A O 1
ATOM 1288 N N . PHE A 1 163 ? 18.739 7.041 3.766 1.00 40.84 163 PHE A N 1
ATOM 1289 C CA . PHE A 1 163 ? 19.736 8.106 3.787 1.00 40.84 163 PHE A CA 1
ATOM 1290 C C . PHE A 1 163 ? 19.589 9.025 5.017 1.00 40.84 163 PHE A C 1
ATOM 1292 O O . PHE A 1 163 ? 19.998 10.187 4.970 1.00 40.84 163 PHE A O 1
ATOM 1299 N N . ILE A 1 164 ? 19.018 8.559 6.137 1.00 39.06 164 ILE A N 1
ATOM 1300 C CA . ILE A 1 164 ? 19.257 9.248 7.410 1.00 39.06 164 ILE A CA 1
ATOM 1301 C C . ILE A 1 164 ? 20.729 9.038 7.772 1.00 39.06 164 ILE A C 1
ATOM 1303 O O . ILE A 1 164 ? 21.127 7.977 8.247 1.00 39.06 164 ILE A O 1
ATOM 1307 N N . ASP A 1 165 ? 21.504 10.103 7.601 1.00 41.91 165 ASP A N 1
ATOM 1308 C CA . ASP A 1 165 ? 22.930 10.293 7.911 1.00 41.91 165 ASP A CA 1
ATOM 1309 C C . ASP A 1 165 ? 23.328 9.995 9.388 1.00 41.91 165 ASP A C 1
ATOM 1311 O O . ASP A 1 165 ? 24.411 10.356 9.845 1.00 41.91 165 ASP A O 1
ATOM 1315 N N . SER A 1 166 ? 22.450 9.371 10.187 1.00 48.75 166 SER A N 1
ATOM 1316 C CA . SER A 1 166 ? 22.639 9.096 11.618 1.00 48.75 166 SER A CA 1
ATOM 1317 C C . SER A 1 166 ? 22.272 7.680 12.084 1.00 48.75 166 SER A C 1
ATOM 1319 O O . SER A 1 166 ? 22.410 7.396 13.276 1.00 48.75 166 SER A O 1
ATOM 1321 N N . MET A 1 167 ? 21.877 6.761 11.190 1.00 53.47 167 MET A N 1
ATOM 1322 C CA . MET A 1 167 ? 21.744 5.336 11.529 1.00 53.47 167 MET A CA 1
ATOM 1323 C C . MET A 1 167 ? 22.833 4.505 10.838 1.00 53.47 167 MET A C 1
ATOM 1325 O O . MET A 1 167 ? 23.068 4.625 9.644 1.00 53.47 167 MET A O 1
ATOM 1329 N N . THR A 1 168 ? 23.526 3.655 11.599 1.00 64.12 168 THR A N 1
ATOM 1330 C CA . THR A 1 168 ? 24.668 2.847 11.127 1.00 64.12 168 THR A CA 1
ATOM 1331 C C . THR A 1 168 ? 24.259 1.544 10.430 1.00 64.12 168 THR A C 1
ATOM 1333 O O . THR A 1 168 ? 25.065 0.617 10.386 1.00 64.12 168 THR A O 1
ATOM 1336 N N . TRP A 1 169 ? 23.008 1.414 9.983 1.00 69.56 169 TRP A N 1
ATOM 1337 C CA . TRP A 1 169 ? 22.466 0.164 9.447 1.00 69.56 169 TRP A CA 1
ATOM 1338 C C . TRP A 1 169 ? 21.588 0.414 8.214 1.00 69.56 169 TRP A C 1
ATOM 1340 O O . TRP A 1 169 ? 20.979 1.472 8.075 1.00 69.56 169 TRP A O 1
ATOM 1350 N N . THR A 1 170 ? 21.543 -0.575 7.331 1.00 76.38 170 THR A N 1
ATOM 1351 C CA . THR A 1 170 ? 20.756 -0.646 6.095 1.00 76.38 170 THR A CA 1
ATOM 1352 C C . THR A 1 170 ? 19.764 -1.808 6.179 1.00 76.38 170 THR A C 1
ATOM 1354 O O . THR A 1 170 ? 19.955 -2.727 6.977 1.00 76.38 170 THR A O 1
ATOM 1357 N N . ALA A 1 171 ? 18.712 -1.834 5.357 1.00 75.94 171 ALA A N 1
ATOM 1358 C CA . ALA A 1 171 ? 17.785 -2.974 5.333 1.00 75.94 171 ALA A CA 1
ATOM 1359 C C . ALA A 1 171 ? 18.495 -4.319 5.077 1.00 75.94 171 ALA A C 1
ATOM 1361 O O . ALA A 1 171 ? 18.082 -5.359 5.590 1.00 75.94 171 ALA A O 1
ATOM 1362 N N . GLU A 1 172 ? 19.600 -4.279 4.337 1.00 83.50 172 GLU A N 1
ATOM 1363 C CA . GLU A 1 172 ? 20.506 -5.385 4.051 1.00 83.50 172 GLU A CA 1
ATOM 1364 C C . GLU A 1 172 ? 21.212 -5.941 5.299 1.00 83.50 172 GLU A C 1
ATOM 1366 O O . GLU A 1 172 ? 21.603 -7.109 5.314 1.00 83.50 172 GLU A O 1
ATOM 1371 N N . ASP A 1 173 ? 21.317 -5.149 6.368 1.00 83.00 173 ASP A N 1
ATOM 1372 C CA . ASP A 1 173 ? 21.896 -5.568 7.644 1.00 83.00 173 ASP A CA 1
ATOM 1373 C C . ASP A 1 173 ? 20.896 -6.320 8.533 1.00 83.00 173 ASP A C 1
ATOM 1375 O O . ASP A 1 173 ? 21.317 -7.057 9.427 1.00 83.00 173 ASP A O 1
ATOM 1379 N N . LEU A 1 174 ? 19.581 -6.188 8.304 1.00 80.06 174 LEU A N 1
ATOM 1380 C CA . LEU A 1 174 ? 18.543 -6.768 9.173 1.00 80.06 174 LEU A CA 1
ATOM 1381 C C . LEU A 1 174 ? 18.697 -8.283 9.414 1.00 80.06 174 LEU A C 1
ATOM 1383 O O . LEU A 1 174 ? 18.585 -8.692 10.577 1.00 80.06 174 LEU A O 1
ATOM 1387 N N . PRO A 1 175 ? 19.003 -9.121 8.399 1.00 80.06 175 PRO A N 1
ATOM 1388 C CA . PRO A 1 175 ? 19.254 -10.544 8.627 1.00 80.06 175 PRO A CA 1
ATOM 1389 C C . PRO A 1 175 ? 20.434 -10.785 9.580 1.00 80.06 175 PRO A C 1
ATOM 1391 O O . PRO A 1 175 ? 20.335 -11.592 10.504 1.00 80.06 175 PRO A O 1
ATOM 1394 N N . ASN A 1 176 ? 21.526 -10.030 9.420 1.00 82.19 176 ASN A N 1
ATOM 1395 C CA . ASN A 1 176 ? 22.728 -10.144 10.256 1.00 82.19 176 ASN A CA 1
ATOM 1396 C C . ASN A 1 176 ? 22.507 -9.620 11.682 1.00 82.19 176 ASN A C 1
ATOM 1398 O O . ASN A 1 176 ? 23.150 -10.078 12.625 1.00 82.19 176 ASN A O 1
ATOM 1402 N N . LEU A 1 177 ? 21.583 -8.674 11.844 1.00 84.06 177 LEU A N 1
ATOM 1403 C CA . LEU A 1 177 ? 21.179 -8.117 13.133 1.00 84.06 177 LEU A CA 1
ATOM 1404 C C . LEU A 1 177 ? 20.203 -9.030 13.903 1.00 84.06 177 LEU A C 1
ATOM 1406 O O . LEU A 1 177 ? 19.843 -8.714 15.036 1.00 84.06 177 LEU A O 1
ATOM 1410 N N . GLY A 1 178 ? 19.792 -10.166 13.326 1.00 81.56 178 GLY A N 1
ATOM 1411 C CA . GLY A 1 178 ? 18.948 -11.164 13.989 1.00 81.56 178 GLY A CA 1
ATOM 1412 C C . GLY A 1 178 ? 17.454 -10.832 14.003 1.00 81.56 178 GLY A C 1
ATOM 1413 O O . GLY A 1 178 ? 16.716 -11.432 14.786 1.00 81.56 178 GLY A O 1
ATOM 1414 N N . TYR A 1 179 ? 16.998 -9.909 13.146 1.00 77.19 179 TYR A N 1
ATOM 1415 C CA . TYR A 1 179 ? 15.582 -9.516 13.067 1.00 77.19 179 TYR A CA 1
ATOM 1416 C C . TYR A 1 179 ? 14.660 -10.638 12.577 1.00 77.19 179 TYR A C 1
ATOM 1418 O O . TYR A 1 179 ? 13.467 -10.590 12.860 1.00 77.19 179 TYR A O 1
ATOM 1426 N N . ASP A 1 180 ? 15.205 -11.659 11.909 1.00 80.50 180 ASP A N 1
ATOM 1427 C CA . ASP A 1 180 ? 14.446 -12.822 11.441 1.00 80.50 180 ASP A CA 1
ATOM 1428 C C . ASP A 1 180 ? 15.076 -14.157 11.863 1.00 80.50 180 ASP A C 1
ATOM 1430 O O . ASP A 1 180 ? 15.273 -15.077 11.072 1.00 80.50 180 ASP A O 1
ATOM 1434 N N . LYS A 1 181 ? 15.430 -14.269 13.148 1.00 82.75 181 LYS A N 1
ATOM 1435 C CA . LYS A 1 181 ? 16.062 -15.481 13.705 1.00 82.75 181 LYS A CA 1
ATOM 1436 C C . LYS A 1 181 ? 15.235 -16.768 13.532 1.00 82.75 181 LYS A C 1
ATOM 1438 O O . LYS A 1 181 ? 15.799 -17.854 13.636 1.00 82.75 181 LYS A O 1
ATOM 1443 N N . ASP A 1 182 ? 13.922 -16.639 13.336 1.00 85.94 182 ASP A N 1
ATOM 1444 C CA . ASP A 1 182 ? 12.966 -17.750 13.258 1.00 85.94 182 ASP A CA 1
ATOM 1445 C C . ASP A 1 182 ? 12.454 -17.999 11.818 1.00 85.94 182 ASP A C 1
ATOM 1447 O O . ASP A 1 182 ? 11.535 -18.798 11.644 1.00 85.94 182 ASP A O 1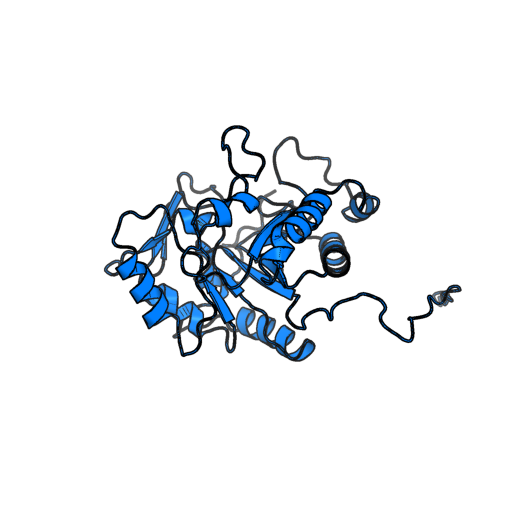
ATOM 1451 N N . ASP A 1 183 ? 13.031 -17.341 10.799 1.00 85.69 183 ASP A N 1
ATOM 1452 C CA . ASP A 1 183 ? 12.676 -17.488 9.370 1.00 85.69 183 ASP A CA 1
ATOM 1453 C C . ASP A 1 183 ? 11.170 -17.267 9.079 1.00 85.69 183 ASP A C 1
ATOM 1455 O O . ASP A 1 183 ? 10.475 -18.007 8.362 1.00 85.69 183 ASP A O 1
ATOM 1459 N N . LEU A 1 184 ? 10.620 -16.230 9.710 1.00 83.50 184 LEU A N 1
ATOM 1460 C CA . LEU A 1 184 ? 9.213 -15.856 9.624 1.00 83.50 184 LEU A CA 1
ATOM 1461 C C . LEU A 1 184 ? 8.937 -14.876 8.485 1.00 83.50 184 LEU A C 1
ATOM 1463 O O . LEU A 1 184 ? 7.779 -14.777 8.067 1.00 83.50 184 LEU A O 1
ATOM 1467 N N . THR A 1 185 ? 9.950 -14.199 7.937 1.00 84.69 185 THR A N 1
ATOM 1468 C CA . THR A 1 185 ? 9.757 -13.309 6.785 1.00 84.69 185 THR A CA 1
ATOM 1469 C C . THR A 1 185 ? 9.304 -14.113 5.570 1.00 84.69 185 THR A C 1
ATOM 1471 O O . THR A 1 185 ? 9.713 -15.255 5.342 1.00 84.69 185 THR A O 1
ATOM 1474 N N . LYS A 1 186 ? 8.382 -13.532 4.798 1.00 86.44 186 LYS A N 1
ATOM 1475 C CA . LYS A 1 186 ? 7.843 -14.149 3.576 1.00 86.44 186 LYS A CA 1
ATOM 1476 C C . LYS A 1 186 ? 7.986 -13.280 2.340 1.00 86.44 186 LYS A C 1
ATOM 1478 O O . LYS A 1 186 ? 7.952 -13.821 1.245 1.00 86.44 186 LYS A O 1
ATOM 1483 N N . GLU A 1 187 ? 8.131 -11.967 2.501 1.00 87.12 187 GLU A N 1
ATOM 1484 C CA . GLU A 1 187 ? 8.256 -11.000 1.408 1.00 87.12 187 GLU A CA 1
ATOM 1485 C C . GLU A 1 187 ? 9.147 -9.836 1.882 1.00 87.12 187 GLU A C 1
ATOM 1487 O O . GLU A 1 187 ? 9.056 -9.417 3.037 1.00 87.12 187 GLU A O 1
ATOM 1492 N N . LEU A 1 188 ? 9.999 -9.315 0.997 1.00 87.81 188 LEU A N 1
ATOM 1493 C CA . LEU A 1 188 ? 10.822 -8.125 1.218 1.00 87.81 188 LEU A CA 1
ATOM 1494 C C . LEU A 1 188 ? 10.109 -6.910 0.631 1.00 87.81 188 LEU A C 1
ATOM 1496 O O . LEU A 1 188 ? 9.802 -6.886 -0.560 1.00 87.81 188 LEU A O 1
ATOM 1500 N N . CYS A 1 189 ? 9.840 -5.906 1.458 1.00 87.56 189 CYS A N 1
ATOM 1501 C CA . CYS A 1 189 ? 8.908 -4.838 1.128 1.00 87.56 189 CYS A CA 1
ATOM 1502 C C . CYS A 1 189 ? 9.540 -3.459 1.325 1.00 87.56 189 CYS A C 1
ATOM 1504 O O . CYS A 1 189 ? 9.838 -3.070 2.453 1.00 87.56 189 CYS A O 1
ATOM 1506 N N . PHE A 1 190 ? 9.709 -2.720 0.228 1.00 87.75 190 PHE A N 1
ATOM 1507 C CA . PHE A 1 190 ? 10.356 -1.406 0.209 1.00 87.75 190 PHE A CA 1
ATOM 1508 C C . PHE A 1 190 ? 9.439 -0.320 -0.334 1.00 87.75 190 PHE A C 1
ATOM 1510 O O . PHE A 1 190 ? 8.406 -0.602 -0.943 1.00 87.75 190 PHE A O 1
ATOM 1517 N N . HIS A 1 191 ? 9.803 0.935 -0.092 1.00 88.56 191 HIS A N 1
ATOM 1518 C CA . HIS A 1 191 ? 9.088 2.084 -0.630 1.00 88.56 191 HIS A CA 1
ATOM 1519 C C . HIS A 1 191 ? 9.879 2.701 -1.782 1.00 88.56 191 HIS A C 1
ATOM 1521 O O . HIS A 1 191 ? 11.109 2.630 -1.796 1.00 88.56 191 HIS A O 1
ATOM 1527 N N . ASN A 1 192 ? 9.188 3.300 -2.750 1.00 87.44 192 ASN A N 1
ATOM 1528 C CA . ASN A 1 192 ? 9.842 4.012 -3.843 1.00 87.44 192 ASN A CA 1
ATOM 1529 C C . ASN A 1 192 ? 8.965 5.159 -4.344 1.00 87.44 192 ASN A C 1
ATOM 1531 O O . ASN A 1 192 ? 7.838 4.936 -4.767 1.00 87.44 192 ASN A O 1
ATOM 1535 N N . TYR A 1 193 ? 9.509 6.367 -4.387 1.00 85.94 193 TYR A N 1
ATOM 1536 C CA . TYR A 1 193 ? 8.889 7.501 -5.063 1.00 85.94 193 TYR A CA 1
ATOM 1537 C C . TYR A 1 193 ? 9.940 8.165 -5.936 1.00 85.94 193 TYR A C 1
ATOM 1539 O O . TYR A 1 193 ? 11.123 8.141 -5.605 1.00 85.94 193 TYR A O 1
ATOM 1547 N N . MET A 1 194 ? 9.535 8.763 -7.052 1.00 78.69 194 MET A N 1
ATOM 1548 C CA . MET A 1 194 ? 10.506 9.447 -7.909 1.00 78.69 194 MET A CA 1
ATOM 1549 C C . MET A 1 194 ? 11.038 10.710 -7.257 1.00 78.69 194 MET A C 1
ATOM 1551 O O . MET A 1 194 ? 12.194 11.082 -7.456 1.00 78.69 194 MET A O 1
ATOM 1555 N N . ARG A 1 195 ? 10.162 11.394 -6.521 1.00 78.50 195 ARG A N 1
ATOM 1556 C CA . ARG A 1 195 ? 10.430 12.664 -5.857 1.00 78.50 195 ARG A CA 1
ATOM 1557 C C . ARG A 1 195 ? 9.583 12.781 -4.599 1.00 78.50 195 ARG A C 1
ATOM 1559 O O . ARG A 1 195 ? 8.688 11.975 -4.362 1.00 78.50 195 ARG A O 1
ATOM 1566 N N . VAL A 1 196 ? 9.842 13.832 -3.836 1.00 80.75 196 VAL A N 1
ATOM 1567 C CA . VAL A 1 196 ? 9.023 14.249 -2.700 1.00 80.75 196 VAL A CA 1
ATOM 1568 C C . VAL A 1 196 ? 8.452 15.633 -3.004 1.00 80.75 196 VAL A C 1
ATOM 1570 O O . VAL A 1 196 ? 9.157 16.485 -3.552 1.00 80.75 196 VAL A O 1
ATOM 1573 N N . ASN A 1 197 ? 7.171 15.851 -2.698 1.00 83.94 197 ASN A N 1
ATOM 1574 C CA . ASN A 1 197 ? 6.549 17.172 -2.742 1.00 83.94 197 ASN A CA 1
ATOM 1575 C C . ASN A 1 197 ? 7.041 18.001 -1.539 1.00 83.94 197 ASN A C 1
ATOM 1577 O O . ASN A 1 197 ? 6.416 18.020 -0.480 1.00 83.94 197 ASN A O 1
ATOM 1581 N N . GLU A 1 198 ? 8.214 18.621 -1.698 1.00 77.00 198 GLU A N 1
ATOM 1582 C CA . GLU A 1 198 ? 8.871 19.471 -0.700 1.00 77.00 198 GLU A CA 1
ATOM 1583 C C . GLU A 1 198 ? 9.463 20.740 -1.346 1.00 77.00 198 GLU A C 1
ATOM 1585 O O . GLU A 1 198 ? 9.981 20.678 -2.466 1.00 77.00 198 GLU A O 1
ATOM 1590 N N . PRO A 1 199 ? 9.413 21.907 -0.670 1.00 71.06 199 PRO A N 1
ATOM 1591 C CA . PRO A 1 199 ? 9.999 23.145 -1.183 1.00 71.06 199 PRO A CA 1
ATOM 1592 C C . PRO A 1 199 ? 11.533 23.086 -1.371 1.00 71.06 199 PRO A C 1
ATOM 1594 O O . PRO A 1 199 ? 12.223 22.507 -0.533 1.00 71.06 199 PRO A O 1
ATOM 1597 N N . PRO A 1 200 ? 12.103 23.783 -2.379 1.00 65.44 200 PRO A N 1
ATOM 1598 C CA . PRO A 1 200 ? 11.413 24.560 -3.405 1.00 65.44 200 PRO A CA 1
ATOM 1599 C C . PRO A 1 200 ? 10.775 23.651 -4.462 1.00 65.44 200 PRO A C 1
ATOM 1601 O O . PRO A 1 200 ? 11.441 22.810 -5.064 1.00 65.44 200 PRO A O 1
ATOM 1604 N N . LEU A 1 201 ? 9.482 23.863 -4.717 1.00 59.88 201 LEU A N 1
ATOM 1605 C CA . LEU A 1 201 ? 8.767 23.125 -5.751 1.00 59.88 201 LEU A CA 1
ATOM 1606 C C . LEU A 1 201 ? 9.287 23.558 -7.129 1.00 59.88 201 LEU A C 1
ATOM 1608 O O . LEU A 1 201 ? 9.465 24.761 -7.360 1.00 59.88 201 LEU A O 1
ATOM 1612 N N . PRO A 1 202 ? 9.557 22.621 -8.049 1.00 57.97 202 PRO A N 1
ATOM 1613 C CA . PRO A 1 202 ? 9.889 22.987 -9.414 1.00 57.97 202 PRO A CA 1
ATOM 1614 C C . PRO A 1 202 ? 8.691 23.663 -10.097 1.00 57.97 202 PRO A C 1
ATOM 1616 O O . PRO A 1 202 ? 7.562 23.580 -9.614 1.00 57.97 202 PRO A O 1
ATOM 1619 N N . PRO A 1 203 ? 8.908 24.336 -11.238 1.00 58.97 203 PRO A N 1
ATOM 1620 C CA . PRO A 1 203 ? 7.811 24.873 -12.028 1.00 58.97 203 PRO A CA 1
ATOM 1621 C C . PRO A 1 203 ? 6.861 23.743 -12.444 1.00 58.97 203 PRO A C 1
ATOM 1623 O O . PRO A 1 203 ? 7.328 22.738 -12.977 1.00 58.97 203 PRO A O 1
ATOM 1626 N N . ALA A 1 204 ? 5.549 23.953 -12.295 1.00 56.62 204 ALA A N 1
ATOM 1627 C CA . ALA A 1 204 ? 4.465 23.002 -12.606 1.00 56.62 204 ALA A CA 1
ATOM 1628 C C . ALA A 1 204 ? 4.395 22.524 -14.080 1.00 56.62 204 ALA A C 1
ATOM 1630 O O . ALA A 1 204 ? 3.435 21.886 -14.493 1.00 56.62 204 ALA A O 1
ATOM 1631 N N . GLN A 1 205 ? 5.374 22.894 -14.910 1.00 52.19 205 GLN A N 1
ATOM 1632 C CA . GLN A 1 205 ? 5.466 22.579 -16.338 1.00 52.19 205 GLN A CA 1
ATOM 1633 C C . GLN A 1 205 ? 6.524 21.521 -16.654 1.00 52.19 205 GLN A C 1
ATOM 1635 O O . GLN A 1 205 ? 6.837 21.310 -17.826 1.00 52.19 205 GLN A O 1
ATOM 1640 N N . LEU A 1 206 ? 7.092 20.855 -15.649 1.00 53.84 206 LEU A N 1
ATOM 1641 C CA . LEU A 1 206 ? 7.867 19.655 -15.919 1.00 53.84 206 LEU A CA 1
ATOM 1642 C C . LEU A 1 206 ? 6.885 18.525 -16.241 1.00 53.84 206 LEU A C 1
ATOM 1644 O O . LEU A 1 206 ? 6.311 17.911 -15.350 1.00 53.84 206 LEU A O 1
ATOM 1648 N N . ASP A 1 207 ? 6.664 18.297 -17.535 1.00 54.53 207 ASP A N 1
ATOM 1649 C CA . ASP A 1 207 ? 5.955 17.118 -18.026 1.00 54.53 207 ASP A CA 1
ATOM 1650 C C . ASP A 1 207 ? 6.596 15.876 -17.389 1.00 54.53 207 ASP A C 1
ATOM 1652 O O . ASP A 1 207 ? 7.816 15.690 -17.467 1.00 54.53 207 ASP A O 1
ATOM 1656 N N . LEU A 1 208 ? 5.793 15.019 -16.752 1.00 57.88 208 LEU A N 1
ATOM 1657 C CA . LEU A 1 208 ? 6.269 13.732 -16.237 1.00 57.88 208 LEU A CA 1
ATOM 1658 C C . LEU A 1 208 ? 6.960 12.914 -17.350 1.00 57.88 208 LEU A C 1
ATOM 1660 O O . LEU A 1 208 ? 7.888 12.158 -17.068 1.00 57.88 208 LEU A O 1
ATOM 1664 N N . GLN A 1 209 ? 6.605 13.141 -18.623 1.00 52.47 209 GLN A N 1
ATOM 1665 C CA . GLN A 1 209 ? 7.271 12.546 -19.789 1.00 52.47 209 GLN A CA 1
ATOM 1666 C C . GLN A 1 209 ? 8.618 13.200 -20.158 1.00 52.47 209 GLN A C 1
ATOM 1668 O O . GLN A 1 209 ? 9.451 12.562 -20.802 1.00 52.47 209 GLN A O 1
ATOM 1673 N N . ASP A 1 210 ? 8.892 14.451 -19.769 1.00 53.69 210 ASP A N 1
ATOM 1674 C CA . ASP A 1 210 ? 10.244 15.019 -19.895 1.00 53.69 210 ASP A CA 1
ATOM 1675 C C . ASP A 1 210 ? 11.183 14.460 -18.812 1.00 53.69 210 ASP A C 1
ATOM 1677 O O . ASP A 1 210 ? 12.389 14.347 -19.050 1.00 53.69 210 ASP A O 1
ATOM 1681 N N . PHE A 1 211 ? 10.640 14.014 -17.671 1.00 53.56 211 PHE A N 1
ATOM 1682 C CA . PHE A 1 211 ? 11.385 13.249 -16.665 1.00 53.56 211 PHE A CA 1
ATOM 1683 C C . PHE A 1 211 ? 11.687 11.809 -17.110 1.00 53.56 211 PHE A C 1
ATOM 1685 O O . PHE A 1 211 ? 12.781 11.316 -16.822 1.00 53.56 211 PHE A O 1
ATOM 1692 N N . ASP A 1 212 ? 10.779 11.185 -17.870 1.00 48.81 212 ASP A N 1
ATOM 1693 C CA . ASP A 1 212 ? 10.907 9.846 -18.481 1.00 48.81 212 ASP A CA 1
ATOM 1694 C C . ASP A 1 212 ? 12.157 9.694 -19.379 1.00 48.81 212 ASP A C 1
ATOM 1696 O O . ASP A 1 212 ? 12.740 8.623 -19.532 1.00 48.81 212 ASP A O 1
ATOM 1700 N N . LYS A 1 213 ? 12.702 10.804 -19.898 1.00 44.97 213 LYS A N 1
ATOM 1701 C CA . LYS A 1 213 ? 13.923 10.797 -20.728 1.00 44.97 213 LYS A CA 1
ATOM 1702 C C . LYS A 1 213 ? 15.208 10.438 -19.971 1.00 44.97 213 LYS A C 1
ATOM 1704 O O . LYS A 1 213 ? 16.286 10.421 -20.576 1.00 44.97 213 LYS A O 1
ATOM 1709 N N . SER A 1 214 ? 15.138 10.121 -18.676 1.00 45.66 214 SER A N 1
ATOM 1710 C CA . SER A 1 214 ? 16.285 9.596 -17.943 1.00 45.66 214 SER A CA 1
ATOM 1711 C C . SER A 1 214 ? 15.937 8.486 -16.944 1.00 45.66 214 SER A C 1
ATOM 1713 O O . SER A 1 214 ? 16.230 8.627 -15.761 1.00 45.66 214 SER A O 1
ATOM 1715 N N . HIS A 1 215 ? 15.588 7.284 -17.436 1.00 54.25 215 HIS A N 1
ATOM 1716 C CA . HIS A 1 215 ? 15.834 6.013 -16.704 1.00 54.25 215 HIS A CA 1
ATOM 1717 C C . HIS A 1 215 ? 17.273 5.897 -16.138 1.00 54.25 215 HIS A C 1
ATOM 1719 O O . HIS A 1 215 ? 17.586 4.992 -15.374 1.00 54.25 215 HIS A O 1
ATOM 1725 N N . LYS A 1 216 ? 18.176 6.809 -16.530 1.00 49.88 216 LYS A N 1
ATOM 1726 C CA . LYS A 1 216 ? 19.567 6.949 -16.087 1.00 49.88 216 LYS A CA 1
ATOM 1727 C C . LYS A 1 216 ? 19.776 7.726 -14.779 1.00 49.88 216 LYS A C 1
ATOM 1729 O O . LYS A 1 216 ? 20.856 7.592 -14.217 1.00 49.88 216 LYS A O 1
ATOM 1734 N N . ASN A 1 217 ? 18.817 8.534 -14.315 1.00 49.06 217 ASN A N 1
ATOM 1735 C CA . ASN A 1 217 ? 19.018 9.445 -13.174 1.00 49.06 217 ASN A CA 1
ATOM 1736 C C . ASN A 1 217 ? 18.147 9.118 -11.948 1.00 49.06 217 ASN A C 1
ATOM 1738 O O . ASN A 1 217 ? 18.110 9.910 -11.008 1.00 49.06 217 ASN A O 1
ATOM 1742 N N . TRP A 1 218 ? 17.435 7.990 -11.946 1.00 58.88 218 TRP A N 1
ATOM 1743 C CA . TRP A 1 218 ? 16.507 7.653 -10.867 1.00 58.88 218 TRP A CA 1
ATOM 1744 C C . TRP A 1 218 ? 17.120 6.770 -9.782 1.00 58.88 218 TRP A C 1
ATOM 1746 O O . TRP A 1 218 ? 17.945 5.893 -10.042 1.00 58.88 218 TRP A O 1
ATOM 1756 N N . ASP A 1 219 ? 16.603 6.958 -8.570 1.00 60.69 219 ASP A N 1
ATOM 1757 C CA . ASP A 1 219 ? 16.905 6.189 -7.357 1.00 60.69 219 ASP A CA 1
ATOM 1758 C C . ASP A 1 219 ? 16.569 4.690 -7.480 1.00 60.69 219 ASP A C 1
ATOM 1760 O O . ASP A 1 219 ? 17.040 3.850 -6.721 1.00 60.69 219 ASP A O 1
ATOM 1764 N N . PHE A 1 220 ? 15.814 4.284 -8.500 1.00 74.38 220 PHE A N 1
ATOM 1765 C CA . PHE A 1 220 ? 15.484 2.873 -8.675 1.00 74.38 220 PHE A CA 1
ATOM 1766 C C . PHE A 1 220 ? 16.703 1.999 -9.027 1.00 74.38 220 PHE A C 1
ATOM 1768 O O . PHE A 1 220 ? 16.681 0.795 -8.786 1.00 74.38 220 PHE A O 1
ATOM 1775 N N . ALA A 1 221 ? 17.822 2.575 -9.488 1.00 75.06 221 ALA A N 1
ATOM 1776 C CA . ALA A 1 221 ? 19.090 1.840 -9.543 1.00 75.06 221 ALA A CA 1
ATOM 1777 C C . ALA A 1 221 ? 19.512 1.295 -8.158 1.00 75.06 221 ALA A C 1
ATOM 1779 O O . ALA A 1 221 ? 20.087 0.209 -8.076 1.00 75.06 221 ALA A O 1
ATOM 1780 N N . GLN A 1 222 ? 19.180 2.002 -7.070 1.00 78.69 222 GLN A N 1
ATOM 1781 C CA . GLN A 1 222 ? 19.381 1.507 -5.706 1.00 78.69 222 GLN A CA 1
ATOM 1782 C C . GLN A 1 222 ? 18.424 0.365 -5.372 1.00 78.69 222 GLN A C 1
ATOM 1784 O O . GLN A 1 222 ? 18.848 -0.596 -4.740 1.00 78.69 222 GLN A O 1
ATOM 1789 N N . GLN A 1 223 ? 17.174 0.411 -5.845 1.00 84.44 223 GLN A N 1
ATOM 1790 C CA . GLN A 1 223 ? 16.224 -0.701 -5.690 1.00 84.44 223 GLN A CA 1
ATOM 1791 C C . GLN A 1 223 ? 16.732 -1.969 -6.392 1.00 84.44 223 GLN A C 1
ATOM 1793 O O . GLN A 1 223 ? 16.660 -3.054 -5.821 1.00 84.44 223 GLN A O 1
ATOM 1798 N N . ILE A 1 224 ? 17.315 -1.838 -7.592 1.00 83.19 224 ILE A N 1
ATOM 1799 C CA . ILE A 1 224 ? 17.947 -2.958 -8.311 1.00 83.19 224 ILE A CA 1
ATOM 1800 C C . ILE A 1 224 ? 19.113 -3.519 -7.495 1.00 83.19 224 ILE A C 1
ATOM 1802 O O . ILE A 1 224 ? 19.143 -4.711 -7.201 1.00 83.19 224 ILE A O 1
ATOM 1806 N N . LYS A 1 225 ? 20.043 -2.656 -7.072 1.00 84.25 225 LYS A N 1
ATOM 1807 C CA . LYS A 1 225 ? 21.204 -3.066 -6.272 1.00 84.25 225 LYS A CA 1
ATOM 1808 C C . LYS A 1 225 ? 20.790 -3.728 -4.955 1.00 84.25 225 LYS A C 1
ATOM 1810 O O . LYS A 1 225 ? 21.395 -4.711 -4.539 1.00 84.25 225 LYS A O 1
ATOM 1815 N N . ARG A 1 226 ? 19.749 -3.215 -4.301 1.00 87.12 226 ARG A N 1
ATOM 1816 C CA . ARG A 1 226 ? 19.183 -3.800 -3.085 1.00 87.12 226 ARG A CA 1
ATOM 1817 C C . ARG A 1 226 ? 18.593 -5.180 -3.342 1.00 87.12 226 ARG A C 1
ATOM 1819 O O . ARG A 1 226 ? 18.882 -6.107 -2.590 1.00 87.12 226 ARG A O 1
ATOM 1826 N N . ALA A 1 227 ? 17.802 -5.332 -4.402 1.00 87.38 227 ALA A N 1
ATOM 1827 C CA . ALA A 1 227 ? 17.259 -6.627 -4.791 1.00 87.38 227 ALA A CA 1
ATOM 1828 C C . ALA A 1 227 ? 18.380 -7.646 -5.071 1.00 87.38 227 ALA A C 1
ATOM 1830 O O . ALA A 1 227 ? 18.287 -8.783 -4.619 1.00 87.38 227 ALA A O 1
ATOM 1831 N N . GLU A 1 228 ? 19.469 -7.234 -5.732 1.00 88.44 228 GLU A N 1
ATOM 1832 C CA . GLU A 1 228 ? 20.663 -8.069 -5.942 1.00 88.44 228 GLU A CA 1
ATOM 1833 C C . GLU A 1 228 ? 21.350 -8.446 -4.620 1.00 88.44 228 GLU A C 1
ATOM 1835 O O . GLU A 1 228 ? 21.657 -9.618 -4.397 1.00 88.44 228 GLU A O 1
ATOM 1840 N N . ASN A 1 229 ? 21.550 -7.478 -3.719 1.00 88.19 229 ASN A N 1
ATOM 1841 C CA . ASN A 1 229 ? 22.178 -7.702 -2.414 1.00 88.19 229 ASN A CA 1
ATOM 1842 C C . ASN A 1 229 ? 21.372 -8.657 -1.525 1.00 88.19 229 ASN A C 1
ATOM 1844 O O . ASN A 1 229 ? 21.959 -9.389 -0.733 1.00 88.19 229 ASN A O 1
ATOM 1848 N N . LEU A 1 230 ? 20.043 -8.643 -1.641 1.00 89.06 230 LEU A N 1
ATOM 1849 C CA . LEU A 1 230 ? 19.127 -9.460 -0.842 1.00 89.06 230 LEU A CA 1
ATOM 1850 C C . LEU A 1 230 ? 18.708 -10.764 -1.534 1.00 89.06 230 LEU A C 1
ATOM 1852 O O . LEU A 1 230 ? 18.018 -11.578 -0.924 1.00 89.06 230 LEU A O 1
ATOM 1856 N N . ALA A 1 231 ? 19.139 -11.003 -2.777 1.00 89.75 231 ALA A N 1
ATOM 1857 C CA . ALA A 1 231 ? 18.721 -12.163 -3.566 1.00 89.75 231 ALA A CA 1
ATOM 1858 C C . ALA A 1 231 ? 19.051 -13.510 -2.898 1.00 89.75 231 ALA A C 1
ATOM 1860 O O . ALA A 1 231 ? 18.353 -14.496 -3.124 1.00 89.75 231 ALA A O 1
ATOM 1861 N N . TYR A 1 232 ? 20.084 -13.559 -2.049 1.00 89.56 232 TYR A N 1
ATOM 1862 C CA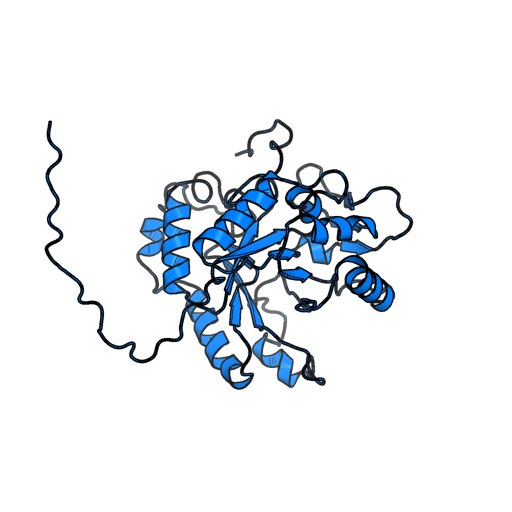 . TYR A 1 232 ? 20.472 -14.769 -1.315 1.00 89.56 232 TYR A CA 1
ATOM 1863 C C . TYR A 1 232 ? 19.423 -15.236 -0.293 1.00 89.56 232 TYR A C 1
ATOM 1865 O O . TYR A 1 232 ? 19.492 -16.383 0.143 1.00 89.56 232 TYR A O 1
ATOM 1873 N N . LEU A 1 233 ? 18.479 -14.368 0.093 1.00 88.06 233 LEU A N 1
ATOM 1874 C CA . LEU A 1 233 ? 17.378 -14.717 0.991 1.00 88.06 233 LEU A CA 1
ATOM 1875 C C . LEU A 1 233 ? 16.296 -15.559 0.299 1.00 88.06 233 LEU A C 1
ATOM 1877 O O . LEU A 1 233 ? 15.481 -16.152 0.992 1.00 88.06 233 LEU A O 1
ATOM 1881 N N . ASP A 1 234 ? 16.271 -15.605 -1.041 1.00 90.00 234 ASP A N 1
ATOM 1882 C CA . ASP A 1 234 ? 15.244 -16.308 -1.832 1.00 90.00 234 ASP A CA 1
ATOM 1883 C C . ASP A 1 234 ? 13.800 -15.880 -1.479 1.00 90.00 234 ASP A C 1
ATOM 1885 O O . ASP A 1 234 ? 12.854 -16.668 -1.485 1.00 90.00 234 ASP A O 1
ATOM 1889 N N . LEU A 1 235 ? 13.626 -14.593 -1.155 1.00 88.25 235 LEU A N 1
ATOM 1890 C CA . LEU A 1 235 ? 12.336 -13.994 -0.814 1.00 88.25 235 LEU A CA 1
ATOM 1891 C C . LEU A 1 235 ? 11.823 -13.081 -1.943 1.00 88.25 235 LEU A C 1
ATOM 1893 O O . LEU A 1 235 ? 12.607 -12.349 -2.554 1.00 88.25 235 LEU A O 1
ATOM 1897 N N . PRO A 1 236 ? 10.501 -13.048 -2.204 1.00 90.00 236 PRO A N 1
ATOM 1898 C CA . PRO A 1 236 ? 9.893 -12.105 -3.137 1.00 90.00 236 PRO A CA 1
ATOM 1899 C C . PRO A 1 236 ? 10.211 -10.645 -2.792 1.00 90.00 236 PRO A C 1
ATOM 1901 O O . PRO A 1 236 ? 9.940 -10.197 -1.680 1.00 90.00 236 PRO A O 1
ATOM 1904 N N . TYR A 1 237 ? 10.718 -9.891 -3.771 1.00 89.81 237 TYR A N 1
ATOM 1905 C CA . TYR A 1 237 ? 10.986 -8.455 -3.656 1.00 89.81 237 TYR A CA 1
ATOM 1906 C C . TYR A 1 237 ? 9.819 -7.626 -4.186 1.00 89.81 237 TYR A C 1
ATOM 1908 O O . TYR A 1 237 ? 9.434 -7.751 -5.353 1.00 89.81 237 TYR A O 1
ATOM 1916 N N . MET A 1 238 ? 9.272 -6.749 -3.353 1.00 90.50 238 MET A N 1
ATOM 1917 C CA . MET A 1 238 ? 8.129 -5.910 -3.690 1.00 90.50 238 MET A CA 1
ATOM 1918 C C . MET A 1 238 ? 8.317 -4.464 -3.249 1.00 90.50 238 MET A C 1
ATOM 1920 O O . MET A 1 238 ? 8.980 -4.161 -2.258 1.00 90.50 238 MET A O 1
ATOM 1924 N N . LEU A 1 239 ? 7.649 -3.573 -3.975 1.00 91.56 239 LEU A N 1
ATOM 1925 C CA . LEU A 1 239 ? 7.470 -2.189 -3.572 1.00 91.56 239 LEU A CA 1
ATOM 1926 C C . LEU A 1 239 ? 6.092 -2.060 -2.917 1.00 91.56 239 LEU A C 1
ATOM 1928 O O . LEU A 1 239 ? 5.071 -2.076 -3.607 1.00 91.56 239 LEU A O 1
ATOM 1932 N N . GLY A 1 240 ? 6.051 -2.018 -1.585 1.00 91.69 240 GLY A N 1
ATOM 1933 C CA . GLY A 1 240 ? 4.805 -2.017 -0.807 1.00 91.69 240 GLY A CA 1
ATOM 1934 C C . GLY A 1 240 ? 4.188 -0.645 -0.560 1.00 91.69 240 GLY A C 1
ATOM 1935 O O . GLY A 1 240 ? 3.077 -0.532 -0.039 1.00 91.69 240 GLY A O 1
ATOM 1936 N N . GLU A 1 241 ? 4.899 0.408 -0.936 1.00 92.19 241 GLU A N 1
ATOM 1937 C CA . GLU A 1 241 ? 4.362 1.756 -0.993 1.00 92.19 241 GLU A CA 1
ATOM 1938 C C . GLU A 1 241 ? 5.126 2.541 -2.052 1.00 92.19 241 GLU A C 1
ATOM 1940 O O . GLU A 1 241 ? 6.328 2.775 -1.937 1.00 92.19 241 GLU A O 1
ATOM 1945 N N . LEU A 1 242 ? 4.435 2.911 -3.119 1.00 91.69 242 LEU A N 1
ATOM 1946 C CA . LEU A 1 242 ? 5.018 3.732 -4.163 1.00 91.69 242 LEU A CA 1
ATOM 1947 C C . LEU A 1 242 ? 3.978 4.641 -4.787 1.00 91.69 242 LEU A C 1
ATOM 1949 O O . LEU A 1 242 ? 2.787 4.327 -4.789 1.00 91.69 242 LEU A O 1
ATOM 1953 N N . ASN A 1 243 ? 4.454 5.729 -5.367 1.00 92.69 243 ASN A N 1
ATOM 1954 C CA . ASN A 1 243 ? 3.750 6.487 -6.386 1.00 92.69 243 ASN A CA 1
ATOM 1955 C C . ASN A 1 243 ? 4.743 7.418 -7.103 1.00 92.69 243 ASN A C 1
ATOM 1957 O O . ASN A 1 243 ? 5.952 7.316 -6.880 1.00 92.69 243 ASN A O 1
ATOM 1961 N N . SER A 1 244 ? 4.266 8.310 -7.966 1.00 88.19 244 SER A N 1
ATOM 1962 C CA . SER A 1 244 ? 5.121 9.249 -8.695 1.00 88.19 244 SER A CA 1
ATOM 1963 C C . SER A 1 244 ? 5.847 10.209 -7.750 1.00 88.19 244 SER A C 1
ATOM 1965 O O . SER A 1 244 ? 7.072 10.152 -7.625 1.00 88.19 244 SER A O 1
ATOM 1967 N N . ILE A 1 245 ? 5.108 11.056 -7.029 1.00 86.00 245 ILE A N 1
ATOM 1968 C CA . ILE A 1 245 ? 5.666 12.056 -6.105 1.00 86.00 245 ILE A CA 1
ATOM 1969 C C . ILE A 1 245 ? 5.116 11.823 -4.692 1.00 86.00 245 ILE A C 1
ATOM 1971 O O . ILE A 1 245 ? 3.906 11.842 -4.489 1.00 86.00 245 ILE A O 1
ATOM 1975 N N . ALA A 1 246 ? 5.999 11.610 -3.710 1.00 87.06 246 ALA A N 1
ATOM 1976 C CA . ALA A 1 246 ? 5.649 11.453 -2.294 1.00 87.06 246 ALA A CA 1
ATOM 1977 C C . ALA A 1 246 ? 5.035 12.736 -1.704 1.00 87.06 246 ALA A C 1
ATOM 1979 O O . ALA A 1 246 ? 4.976 13.768 -2.370 1.00 87.06 246 ALA A O 1
ATOM 1980 N N . ASN A 1 247 ? 4.593 12.685 -0.442 1.00 87.50 247 ASN A N 1
ATOM 1981 C CA . ASN A 1 247 ? 3.800 13.747 0.195 1.00 87.50 247 ASN A CA 1
ATOM 1982 C C . ASN A 1 247 ? 2.527 14.051 -0.614 1.00 87.50 247 ASN A C 1
ATOM 1984 O O . ASN A 1 247 ? 2.268 15.182 -1.017 1.00 87.50 247 ASN A O 1
ATOM 1988 N N . GLN A 1 248 ? 1.737 12.993 -0.848 1.00 88.38 248 GLN A N 1
ATOM 1989 C CA . GLN A 1 248 ? 0.404 13.024 -1.469 1.00 88.38 248 GLN A CA 1
ATOM 1990 C C . GLN A 1 248 ? 0.342 13.472 -2.939 1.00 88.38 248 GLN A C 1
ATOM 1992 O O . GLN A 1 248 ? -0.757 13.587 -3.485 1.00 88.38 248 GLN A O 1
ATOM 1997 N N . GLY A 1 249 ? 1.481 13.721 -3.580 1.00 87.75 249 GLY A N 1
ATOM 1998 C CA . GLY A 1 249 ? 1.537 14.211 -4.950 1.00 87.75 249 GLY A CA 1
ATOM 1999 C C . GLY A 1 249 ? 1.339 15.723 -5.070 1.00 87.75 249 GLY A C 1
ATOM 2000 O O . GLY A 1 249 ? 1.158 16.441 -4.088 1.00 87.75 249 GLY A O 1
ATOM 2001 N N . VAL A 1 250 ? 1.402 16.204 -6.308 1.00 84.31 250 VAL A N 1
ATOM 2002 C CA . VAL A 1 250 ? 1.366 17.620 -6.693 1.00 84.31 250 VAL A CA 1
ATOM 2003 C C . VAL A 1 250 ? 0.207 17.853 -7.663 1.00 84.31 250 VAL A C 1
ATOM 2005 O O . VAL A 1 250 ? 0.024 17.083 -8.611 1.00 84.31 250 VAL A O 1
ATOM 2008 N N . ASN A 1 251 ? -0.573 18.912 -7.426 1.00 82.56 251 ASN A N 1
ATOM 2009 C CA . ASN A 1 251 ? -1.658 19.333 -8.318 1.00 82.56 251 ASN A CA 1
ATOM 2010 C C . ASN A 1 251 ? -1.083 19.755 -9.680 1.00 82.56 251 ASN A C 1
ATOM 2012 O O . ASN A 1 251 ? -0.128 20.527 -9.738 1.00 82.56 251 ASN A O 1
ATOM 2016 N N . GLY A 1 252 ? -1.691 19.302 -10.770 1.00 79.38 252 GLY A N 1
ATOM 2017 C CA . GLY A 1 252 ? -1.240 19.551 -12.138 1.00 79.38 252 GLY A CA 1
ATOM 2018 C C . GLY A 1 252 ? -0.101 18.644 -12.617 1.00 79.38 252 GLY A C 1
ATOM 2019 O O . GLY A 1 252 ? 0.243 18.708 -13.795 1.00 79.38 252 GLY A O 1
ATOM 2020 N N . GLU A 1 253 ? 0.453 17.789 -11.750 1.00 82.81 253 GLU A N 1
ATOM 2021 C CA . GLU A 1 253 ? 1.505 16.824 -12.108 1.00 82.81 253 GLU A CA 1
ATOM 2022 C C . GLU A 1 253 ? 1.038 15.387 -11.872 1.00 82.81 253 GLU A C 1
ATOM 2024 O O . GLU A 1 253 ? 1.075 14.571 -12.784 1.00 82.81 253 GLU A O 1
ATOM 2029 N N . THR A 1 254 ? 0.552 15.078 -10.669 1.00 87.19 254 THR A N 1
ATOM 2030 C CA . THR A 1 254 ? 0.215 13.695 -10.276 1.00 87.19 254 THR A CA 1
ATOM 2031 C C . THR A 1 254 ? -1.274 13.356 -10.370 1.00 87.19 254 THR A C 1
ATOM 2033 O O . THR A 1 254 ? -1.661 12.216 -10.175 1.00 87.19 254 THR A O 1
ATOM 2036 N N . ASP A 1 255 ? -2.113 14.339 -10.690 1.00 86.94 255 ASP A N 1
ATOM 2037 C CA . ASP A 1 255 ? -3.559 14.212 -10.927 1.00 86.94 255 ASP A CA 1
ATOM 2038 C C . ASP A 1 255 ? -3.922 14.441 -12.409 1.00 86.94 255 ASP A C 1
ATOM 2040 O O . ASP A 1 255 ? -5.061 14.768 -12.755 1.00 86.94 255 ASP A O 1
ATOM 2044 N N . VAL A 1 256 ? -2.948 14.277 -13.311 1.00 84.81 256 VAL A N 1
ATOM 2045 C CA . VAL A 1 256 ? -3.114 14.472 -14.757 1.00 84.81 256 VAL A CA 1
ATOM 2046 C C . VAL A 1 256 ? -2.876 13.184 -15.541 1.00 84.81 256 VAL A C 1
ATOM 2048 O O . VAL A 1 256 ? -2.290 12.222 -15.056 1.00 84.81 256 VAL A O 1
ATOM 2051 N N . PHE A 1 257 ? -3.276 13.170 -16.815 1.00 84.56 257 PHE A N 1
ATOM 2052 C CA . PHE A 1 257 ? -3.064 12.019 -17.702 1.00 84.56 257 PHE A CA 1
ATOM 2053 C C . PHE A 1 257 ? -1.583 11.615 -17.849 1.00 84.56 257 PHE A C 1
ATOM 2055 O O . PHE A 1 257 ? -1.293 10.444 -18.084 1.00 84.56 257 PHE A O 1
ATOM 2062 N N . GLY A 1 258 ? -0.647 12.556 -17.675 1.00 82.62 258 GLY A N 1
ATOM 2063 C CA . GLY A 1 258 ? 0.789 12.259 -17.664 1.00 82.62 258 GLY A CA 1
ATOM 2064 C C . GLY A 1 258 ? 1.190 11.265 -16.570 1.00 82.62 258 GLY A C 1
ATOM 2065 O O . GLY A 1 258 ? 2.021 10.396 -16.820 1.00 82.62 258 GLY A O 1
ATOM 2066 N N . ASP A 1 259 ? 0.541 11.316 -15.404 1.00 85.31 259 ASP A N 1
ATOM 2067 C CA . ASP A 1 259 ? 0.793 10.391 -14.293 1.00 85.31 259 ASP A CA 1
ATOM 2068 C C . ASP A 1 259 ? 0.309 8.968 -14.608 1.00 85.31 259 ASP A C 1
ATOM 2070 O O . ASP A 1 259 ? 0.956 7.977 -14.274 1.00 85.31 259 ASP A O 1
ATOM 2074 N N . ALA A 1 260 ? -0.777 8.846 -15.376 1.00 87.50 260 ALA A N 1
ATOM 2075 C CA . ALA A 1 260 ? -1.238 7.550 -15.862 1.00 87.50 260 ALA A CA 1
ATOM 2076 C C . ALA A 1 260 ? -0.247 6.916 -16.857 1.00 87.50 260 ALA A C 1
ATOM 2078 O O . ALA A 1 260 ? -0.042 5.702 -16.827 1.00 87.50 260 ALA A O 1
ATOM 2079 N N . LEU A 1 261 ? 0.383 7.716 -17.730 1.00 86.25 261 LEU A N 1
ATOM 2080 C CA . LEU A 1 261 ? 1.436 7.231 -18.634 1.00 86.25 261 LEU A CA 1
ATOM 2081 C C . LEU A 1 261 ? 2.678 6.800 -17.852 1.00 86.25 261 LEU A C 1
ATOM 2083 O O . LEU A 1 261 ? 3.223 5.727 -18.109 1.00 86.25 261 LEU A O 1
ATOM 2087 N N . TRP A 1 262 ? 3.062 7.605 -16.864 1.00 86.31 262 TRP A N 1
ATOM 2088 C CA . TRP A 1 262 ? 4.139 7.296 -15.938 1.00 86.31 262 TRP A CA 1
ATOM 2089 C C . TRP A 1 262 ? 3.923 5.958 -15.219 1.00 86.31 262 TRP A C 1
ATOM 2091 O O . TRP A 1 262 ? 4.821 5.120 -15.196 1.00 86.31 262 TRP A O 1
ATOM 2101 N N . LEU A 1 263 ? 2.722 5.722 -14.683 1.00 89.00 263 LEU A N 1
ATOM 2102 C CA . LEU A 1 263 ? 2.388 4.481 -13.986 1.00 89.00 263 LEU A CA 1
ATOM 2103 C C . LEU A 1 263 ? 2.590 3.265 -14.893 1.00 89.00 263 LEU A C 1
ATOM 2105 O O . LEU A 1 263 ? 3.133 2.250 -14.449 1.00 89.00 263 LEU A O 1
ATOM 2109 N N . VAL A 1 264 ? 2.165 3.357 -16.159 1.00 88.50 264 VAL A N 1
ATOM 2110 C CA . VAL A 1 264 ? 2.332 2.281 -17.146 1.00 88.50 264 VAL A CA 1
ATOM 2111 C C . VAL A 1 264 ? 3.810 2.035 -17.444 1.00 88.50 264 VAL A C 1
ATOM 2113 O O . VAL A 1 264 ? 4.235 0.881 -17.369 1.00 88.50 264 VAL A O 1
ATOM 2116 N N . ASP A 1 265 ? 4.587 3.082 -17.739 1.00 85.62 265 ASP A N 1
ATOM 2117 C CA . ASP A 1 265 ? 6.024 2.945 -18.015 1.00 85.62 265 ASP A CA 1
ATOM 2118 C C . ASP A 1 265 ? 6.768 2.358 -16.812 1.00 85.62 265 ASP A C 1
ATOM 2120 O O . ASP A 1 265 ? 7.389 1.298 -16.917 1.00 85.62 265 ASP A O 1
ATOM 2124 N N . PHE A 1 266 ? 6.604 2.969 -15.635 1.00 86.94 266 PHE A N 1
ATOM 2125 C CA . PHE A 1 266 ? 7.268 2.534 -14.412 1.00 86.94 266 PHE A CA 1
ATOM 2126 C C . PHE A 1 266 ? 6.928 1.082 -14.067 1.00 86.94 266 PHE A C 1
ATOM 2128 O O . PHE A 1 266 ? 7.800 0.316 -13.664 1.00 86.94 266 PHE A O 1
ATOM 2135 N N . SER A 1 267 ? 5.674 0.669 -14.258 1.00 89.44 267 SER A N 1
ATOM 2136 C CA . SER A 1 267 ? 5.258 -0.707 -13.986 1.00 89.44 267 SER A CA 1
ATOM 2137 C C . SER A 1 267 ? 5.944 -1.727 -14.890 1.00 89.44 267 SER A C 1
ATOM 2139 O O . SER A 1 267 ? 6.324 -2.805 -14.426 1.00 89.44 267 SER A O 1
ATOM 2141 N N . LEU A 1 268 ? 6.103 -1.393 -16.174 1.00 85.94 268 LEU A N 1
ATOM 2142 C CA . LEU A 1 268 ? 6.801 -2.232 -17.148 1.00 85.94 268 LEU A CA 1
ATOM 2143 C C . LEU A 1 268 ? 8.308 -2.247 -16.899 1.00 85.94 268 LEU A C 1
ATOM 2145 O O . LEU A 1 268 ? 8.944 -3.284 -17.077 1.00 85.94 268 LEU A O 1
ATOM 2149 N N . TRP A 1 269 ? 8.868 -1.112 -16.488 1.00 83.12 269 TRP A N 1
ATOM 2150 C CA . TRP A 1 269 ? 10.292 -0.971 -16.239 1.00 83.12 269 TRP A CA 1
ATOM 2151 C C . TRP A 1 269 ? 10.736 -1.642 -14.936 1.00 83.12 269 TRP A C 1
ATOM 2153 O O . TRP A 1 269 ? 11.738 -2.355 -14.925 1.00 83.12 269 TRP A O 1
ATOM 2163 N N . ALA A 1 270 ? 9.979 -1.457 -13.851 1.00 84.56 270 ALA A N 1
ATOM 2164 C CA . ALA A 1 270 ? 10.297 -2.033 -12.552 1.00 84.56 270 ALA A CA 1
ATOM 2165 C C . ALA A 1 270 ? 10.158 -3.561 -12.562 1.00 84.56 270 ALA A C 1
ATOM 2167 O O . ALA A 1 270 ? 11.048 -4.247 -12.067 1.00 84.56 270 ALA A O 1
ATOM 2168 N N . ALA A 1 271 ? 9.038 -4.077 -13.091 1.00 78.75 271 ALA A N 1
ATOM 2169 C CA . ALA A 1 271 ? 8.735 -5.506 -13.263 1.00 78.75 271 ALA A CA 1
ATOM 2170 C C . ALA A 1 271 ? 9.159 -6.434 -12.092 1.00 78.75 271 ALA A C 1
ATOM 2172 O O . ALA A 1 271 ? 9.526 -7.591 -12.304 1.00 78.75 271 ALA A O 1
ATOM 2173 N N . VAL A 1 272 ? 9.103 -5.932 -10.852 1.00 84.00 272 VAL A N 1
ATOM 2174 C CA . VAL A 1 272 ? 9.385 -6.689 -9.618 1.00 84.00 272 VAL A CA 1
ATOM 2175 C C . VAL A 1 272 ? 8.224 -7.632 -9.274 1.00 84.00 272 VAL A C 1
ATOM 2177 O O . VAL A 1 272 ? 7.241 -7.709 -10.005 1.00 84.00 272 VAL A O 1
ATOM 2180 N N . HIS A 1 273 ? 8.279 -8.348 -8.144 1.00 87.75 273 HIS A N 1
ATOM 2181 C CA . HIS A 1 273 ? 7.198 -9.270 -7.774 1.00 87.75 273 HIS A CA 1
ATOM 2182 C C . HIS A 1 273 ? 5.847 -8.555 -7.600 1.00 87.75 273 HIS A C 1
ATOM 2184 O O . HIS A 1 273 ? 4.800 -9.120 -7.913 1.00 87.75 273 HIS A O 1
ATOM 2190 N N . ARG A 1 274 ? 5.854 -7.321 -7.073 1.00 92.62 274 ARG A N 1
ATOM 2191 C CA . ARG A 1 274 ? 4.634 -6.547 -6.812 1.00 92.62 274 ARG A CA 1
ATOM 2192 C C . ARG A 1 274 ? 4.899 -5.060 -6.624 1.00 92.62 274 ARG A C 1
ATOM 2194 O O . ARG A 1 274 ? 5.889 -4.686 -6.000 1.00 92.62 274 ARG A O 1
ATOM 2201 N N . LEU A 1 275 ? 3.955 -4.249 -7.087 1.00 94.62 275 LEU A N 1
ATOM 2202 C CA . LEU A 1 275 ? 3.893 -2.802 -6.934 1.00 94.62 275 LEU A CA 1
ATOM 2203 C C . LEU A 1 275 ? 2.583 -2.440 -6.226 1.00 94.62 275 LEU A C 1
ATOM 2205 O O . LEU A 1 275 ? 1.503 -2.754 -6.718 1.00 94.62 275 LEU A O 1
ATOM 2209 N N . GLN A 1 276 ? 2.664 -1.817 -5.053 1.00 95.25 276 GLN A N 1
ATOM 2210 C CA . GLN A 1 276 ? 1.512 -1.376 -4.266 1.00 95.25 276 GLN A CA 1
ATOM 2211 C C . GLN A 1 276 ? 1.370 0.144 -4.299 1.00 95.25 276 GLN A C 1
ATOM 2213 O O . GLN A 1 276 ? 1.913 0.854 -3.448 1.00 95.25 276 GLN A O 1
ATOM 2218 N N . PHE A 1 277 ? 0.622 0.635 -5.287 1.00 96.06 277 PHE A N 1
ATOM 2219 C CA . PHE A 1 277 ? 0.415 2.068 -5.486 1.00 96.06 277 PHE A CA 1
ATOM 2220 C C . PHE A 1 277 ? -0.353 2.664 -4.312 1.00 96.06 277 PHE A C 1
ATOM 2222 O O . PHE A 1 277 ? -1.456 2.206 -3.990 1.00 96.06 277 PHE A O 1
ATOM 2229 N N . HIS A 1 278 ? 0.258 3.648 -3.654 1.00 96.31 278 HIS A N 1
ATOM 2230 C CA . HIS A 1 278 ? -0.248 4.225 -2.419 1.00 96.31 278 HIS A CA 1
ATOM 2231 C C . HIS A 1 278 ? -1.476 5.100 -2.668 1.00 96.31 278 HIS A C 1
ATOM 2233 O O . HIS A 1 278 ? -1.570 5.777 -3.690 1.00 96.31 278 HIS A O 1
ATOM 2239 N N . GLN A 1 279 ? -2.422 5.054 -1.736 1.00 95.00 279 GLN A N 1
ATOM 2240 C CA . GLN A 1 279 ? -3.730 5.688 -1.805 1.00 95.00 279 GLN A CA 1
ATOM 2241 C C . GLN A 1 279 ? -4.052 6.325 -0.455 1.00 95.00 279 GLN A C 1
ATOM 2243 O O . GLN A 1 279 ? -3.778 5.761 0.608 1.00 95.00 279 GLN A O 1
ATOM 2248 N N . GLY A 1 280 ? -4.713 7.470 -0.515 1.00 92.12 280 GLY A N 1
ATOM 2249 C CA . GLY A 1 280 ? -5.225 8.189 0.639 1.00 92.12 280 GLY A CA 1
ATOM 2250 C C . GLY A 1 280 ? -6.334 9.138 0.213 1.00 92.12 280 GLY A C 1
ATOM 2251 O O . GLY A 1 280 ? -6.579 9.340 -0.982 1.00 92.12 280 GLY A O 1
ATOM 2252 N N . LEU A 1 281 ? -7.058 9.686 1.184 1.00 87.75 281 LEU A N 1
ATOM 2253 C CA . LEU A 1 281 ? -8.062 10.697 0.883 1.00 87.75 281 LEU A CA 1
ATOM 2254 C C . LEU A 1 281 ? -7.367 11.978 0.414 1.00 87.75 281 LEU A C 1
ATOM 2256 O O . LEU A 1 281 ? -6.418 12.435 1.045 1.00 87.75 281 LEU A O 1
ATOM 2260 N N . ASN A 1 282 ? -7.846 12.545 -0.693 1.00 85.31 282 ASN A N 1
ATOM 2261 C CA . ASN A 1 282 ? -7.325 13.763 -1.328 1.00 85.31 282 ASN A CA 1
ATOM 2262 C C . ASN A 1 282 ? -5.860 13.707 -1.800 1.00 85.31 282 ASN A C 1
ATOM 2264 O O . ASN A 1 282 ? -5.268 14.748 -2.088 1.00 85.31 282 ASN A O 1
ATOM 2268 N N . TYR A 1 283 ? -5.263 12.519 -1.917 1.00 90.19 283 TYR A N 1
ATOM 2269 C CA . TYR A 1 283 ? -3.956 12.395 -2.564 1.00 90.19 283 TYR A CA 1
ATOM 2270 C C . TYR A 1 283 ? -4.138 12.589 -4.071 1.00 90.19 283 TYR A C 1
ATOM 2272 O O . TYR A 1 283 ? -5.073 12.052 -4.662 1.00 90.19 283 TYR A O 1
ATOM 2280 N N . ARG A 1 284 ? -3.253 13.363 -4.699 1.00 89.88 284 ARG A N 1
ATOM 2281 C CA . ARG A 1 284 ? -3.370 13.773 -6.107 1.00 89.88 284 ARG A CA 1
ATOM 2282 C C . ARG A 1 284 ? -3.141 12.596 -7.048 1.00 89.88 284 ARG A C 1
ATOM 2284 O O . ARG A 1 284 ? -3.870 12.448 -8.016 1.00 89.88 284 ARG A O 1
ATOM 2291 N N . TYR A 1 285 ? -2.223 11.706 -6.675 1.00 91.06 285 TYR A N 1
ATOM 2292 C CA . TYR A 1 285 ? -1.977 10.438 -7.364 1.00 91.06 285 TYR A CA 1
ATOM 2293 C C . TYR A 1 285 ? -2.986 9.325 -7.029 1.00 91.06 285 TYR A C 1
ATOM 2295 O O . TYR A 1 285 ? -2.811 8.181 -7.463 1.00 91.06 285 TYR A O 1
ATOM 2303 N N . ALA A 1 286 ? -3.989 9.583 -6.176 1.00 92.56 286 ALA A N 1
ATOM 2304 C CA . ALA A 1 286 ? -4.932 8.537 -5.797 1.00 92.56 286 ALA A CA 1
ATOM 2305 C C . ALA A 1 286 ? -5.736 8.096 -7.021 1.00 92.56 286 ALA A C 1
ATOM 2307 O O . ALA A 1 286 ? -6.386 8.895 -7.692 1.00 92.56 286 ALA A O 1
ATOM 2308 N N . SER A 1 287 ? -5.747 6.793 -7.273 1.00 91.50 287 SER A N 1
ATOM 2309 C CA . SER A 1 287 ? -6.444 6.198 -8.406 1.00 91.50 287 SER A CA 1
ATOM 2310 C C . SER A 1 287 ? -7.967 6.320 -8.276 1.00 91.50 287 SER A C 1
ATOM 2312 O O . SER A 1 287 ? -8.673 6.285 -9.283 1.00 91.50 287 SER A O 1
ATOM 2314 N N . TRP A 1 288 ? -8.488 6.457 -7.050 1.00 92.56 288 TRP A N 1
ATOM 2315 C CA . TRP A 1 288 ? -9.884 6.807 -6.794 1.00 92.56 288 TRP A CA 1
ATOM 2316 C C . TRP A 1 288 ? -10.069 7.478 -5.429 1.00 92.56 288 TRP A C 1
ATOM 2318 O O . TRP A 1 288 ? -9.271 7.286 -4.517 1.00 92.56 288 TRP A O 1
ATOM 2328 N N . GLN A 1 289 ? -11.160 8.232 -5.281 1.00 88.69 289 GLN A N 1
ATOM 2329 C CA . GLN A 1 289 ? -11.630 8.765 -4.000 1.00 88.69 289 GLN A CA 1
ATOM 2330 C C . GLN A 1 289 ? -12.902 8.027 -3.584 1.00 88.69 289 GLN A C 1
ATOM 2332 O O . GLN A 1 289 ? -13.748 7.693 -4.414 1.00 88.69 289 GLN A O 1
ATOM 2337 N N . THR A 1 290 ? -13.017 7.719 -2.298 1.00 82.50 290 THR A N 1
ATOM 2338 C CA . THR A 1 290 ? -14.073 6.838 -1.766 1.00 82.50 290 THR A CA 1
ATOM 2339 C C . THR A 1 290 ? -15.271 7.595 -1.231 1.00 82.50 290 THR A C 1
ATOM 2341 O O . THR A 1 290 ? -16.350 7.024 -1.074 1.00 82.50 290 THR A O 1
ATOM 2344 N N . ILE A 1 291 ? -15.062 8.879 -0.976 1.00 74.12 291 ILE A N 1
ATOM 2345 C CA . ILE A 1 291 ? -16.036 9.861 -0.541 1.00 74.12 291 ILE A CA 1
ATOM 2346 C C . ILE A 1 291 ? -15.765 11.152 -1.309 1.00 74.12 291 ILE A C 1
ATOM 2348 O O . ILE A 1 291 ? -14.630 11.417 -1.713 1.00 74.12 291 ILE A O 1
ATOM 2352 N N . GLU A 1 292 ? -16.801 11.961 -1.508 1.00 60.09 292 GLU A N 1
ATOM 2353 C CA . GLU A 1 292 ? -16.599 13.338 -1.952 1.00 60.09 292 GLU A CA 1
ATOM 2354 C C . GLU A 1 292 ? -15.765 14.070 -0.893 1.00 60.09 292 GLU A C 1
ATOM 2356 O O . GLU A 1 292 ? -15.964 13.887 0.312 1.00 60.09 292 GLU A O 1
ATOM 2361 N N . SER A 1 293 ? -14.793 14.858 -1.341 1.00 52.50 293 SER A N 1
ATOM 2362 C CA . SER A 1 293 ? -13.757 15.478 -0.519 1.00 52.50 293 SER A CA 1
ATOM 2363 C C . SER A 1 293 ? -14.316 16.548 0.430 1.00 52.50 293 SER A C 1
ATOM 2365 O O . SER A 1 293 ? -14.056 17.721 0.236 1.00 52.50 293 SER A O 1
ATOM 2367 N N . LYS A 1 294 ? -15.115 16.203 1.450 1.00 49.56 294 LYS A N 1
ATOM 2368 C CA . LYS A 1 294 ? -15.708 17.154 2.425 1.00 49.56 294 LYS A CA 1
ATOM 2369 C C . LYS A 1 294 ? -16.180 18.489 1.797 1.00 49.56 294 LYS A C 1
ATOM 2371 O O . LYS A 1 294 ? -15.942 19.546 2.373 1.00 49.56 294 LYS A O 1
ATOM 2376 N N . GLU A 1 295 ? -16.775 18.444 0.601 1.00 40.59 295 GLU A N 1
ATOM 2377 C CA . GLU A 1 295 ? -17.192 19.614 -0.201 1.00 40.59 295 GLU A CA 1
ATOM 2378 C C . GLU A 1 295 ? -16.101 20.666 -0.513 1.00 40.59 295 GLU A C 1
ATOM 2380 O O . GLU A 1 295 ? -16.397 21.716 -1.085 1.00 40.59 295 GLU A O 1
ATOM 2385 N N . LEU A 1 296 ? -14.834 20.403 -0.191 1.00 37.91 296 LEU A N 1
ATOM 2386 C CA . LEU A 1 296 ? -13.708 21.264 -0.520 1.00 37.91 296 LEU A CA 1
ATOM 2387 C C . LEU A 1 296 ? -12.898 20.591 -1.634 1.00 37.91 296 LEU A C 1
ATOM 2389 O O . LEU A 1 296 ? -12.419 19.469 -1.445 1.00 37.91 296 LEU A O 1
ATOM 2393 N N . PRO A 1 297 ? -12.741 21.227 -2.810 1.00 36.31 297 PRO A N 1
ATOM 2394 C CA . PRO A 1 297 ? -11.811 20.721 -3.810 1.00 36.31 297 PRO A CA 1
ATOM 2395 C C . PRO A 1 297 ? -10.395 20.662 -3.211 1.00 36.31 297 PRO A C 1
ATOM 2397 O O . PRO A 1 297 ? -10.104 21.446 -2.300 1.00 36.31 297 PRO A O 1
ATOM 2400 N N . PRO A 1 298 ? -9.509 19.776 -3.710 1.00 40.00 298 PRO A N 1
ATOM 2401 C CA . PRO A 1 298 ? -8.096 19.789 -3.347 1.00 40.00 298 PRO A CA 1
ATOM 2402 C C . PRO A 1 298 ? -7.572 21.225 -3.432 1.00 40.00 298 PRO A C 1
ATOM 2404 O O . PRO A 1 298 ? -7.617 21.846 -4.496 1.00 40.00 298 PRO A O 1
ATOM 2407 N N . THR A 1 299 ? -7.171 21.802 -2.301 1.00 34.84 299 THR A N 1
ATOM 2408 C CA . THR A 1 299 ? -6.714 23.191 -2.278 1.00 34.84 299 THR A CA 1
ATOM 2409 C C . THR A 1 299 ? -5.313 23.279 -2.880 1.00 34.84 299 THR A C 1
ATOM 2411 O O . THR A 1 299 ? -4.471 22.408 -2.642 1.00 34.84 299 THR A O 1
ATOM 2414 N N . THR A 1 300 ? -5.119 24.303 -3.715 1.00 36.59 300 THR A N 1
ATOM 2415 C CA . THR A 1 300 ? -3.863 24.690 -4.380 1.00 36.59 300 THR A CA 1
ATOM 2416 C C . THR A 1 300 ? -2.769 25.066 -3.403 1.00 36.59 300 THR A C 1
ATOM 2418 O O . THR A 1 300 ? -3.118 25.765 -2.424 1.00 36.59 300 THR A O 1
#

Radius of gyration: 20.6 Å; chains: 1; bounding box: 48×43×68 Å

InterPro domains:
  IPR052974 Glycosyl Hydrolase 79 Enzymes [PTHR36183] (12-141)